Protein 7JJA (pdb70)

Secondary structure (DSSP, 8-state):
----GGGT---GGG-----GGGG-EEEEESHHHHHTTTTHHHHHHHHHHH-SS-HHHHHHHHHHHH--SEEEEEE-SSEEEEEETTEEEEEEEEEEEEEEEE-TTS-EEEEEEEEE-STT-GGGSEEEEE-S--SS---SSEEEEEESS-HHHHTT--S---EEEETTS-HHHHHHHHH-

B-factor: mean 15.34, std 9.49, range [4.97, 89.59]

Structure (mmCIF, N/CA/C/O backbone):
data_7JJA
#
_entry.id   7JJA
#
_cell.length_a   44.166
_cell.length_b   50.169
_cell.length_c   87.783
_cell.angle_alpha   90.000
_cell.angle_beta   90.000
_cell.angle_gamma   90.000
#
_symmetry.space_group_name_H-M   'P 21 2 21'
#
loop_
_entity.id
_entity.type
_entity.pdbx_description
1 polymer 'Zinc-binding lipoprotein AdcA'
2 non-polymer '{[-(BIS-CARBOXYMETHYL-AMINO)-ETHYL]-CARBOXYMETHYL-AMINO}-ACETIC ACID'
3 non-polymer 'SODIUM ION'
4 water water
#
loop_
_atom_site.group_PDB
_atom_site.id
_atom_site.type_symbol
_atom_site.label_atom_id
_atom_site.label_alt_id
_atom_site.label_comp_id
_atom_site.label_asym_id
_atom_site.label_entity_id
_atom_site.label_seq_id
_atom_site.pdbx_PDB_ins_code
_atom_site.Cartn_x
_atom_site.Cartn_y
_atom_site.Cartn_z
_atom_site.occupancy
_atom_site.B_iso_or_equiv
_atom_site.auth_seq_id
_atom_site.auth_comp_id
_atom_site.auth_asym_id
_atom_site.auth_atom_id
_atom_site.pdbx_PDB_model_num
ATOM 1 N N . ASP A 1 1 ? 6.56578 8.36495 5.20068 1.000 61.69450 321 ASP A N 1
ATOM 2 C CA . ASP A 1 1 ? 6.24385 7.90535 6.54721 1.000 65.45323 321 ASP A CA 1
ATOM 3 C C . ASP A 1 1 ? 4.77337 7.52617 6.68015 1.000 39.46912 321 ASP A C 1
ATOM 4 O O . ASP A 1 1 ? 3.88908 8.27186 6.26020 1.000 31.80060 321 ASP A O 1
ATOM 9 N N . THR A 1 2 ? 4.51945 6.35914 7.26773 1.000 34.81236 322 THR A N 1
ATOM 10 C CA . THR A 1 2 ? 3.15068 5.94780 7.53688 1.000 30.00854 322 THR A CA 1
ATOM 11 C C . THR A 1 2 ? 2.50874 6.90095 8.53734 1.000 24.76392 322 THR A C 1
ATOM 12 O O . THR A 1 2 ? 3.18309 7.50328 9.37997 1.000 23.51667 322 THR A O 1
ATOM 16 N N . LYS A 1 3 ? 1.18549 7.02876 8.44327 1.000 22.13460 323 LYS A N 1
ATOM 17 C CA . LYS A 1 3 ? 0.43839 7.96774 9.27883 1.000 20.63042 323 LYS A CA 1
ATOM 18 C C . LYS A 1 3 ? 0.09876 7.30279 10.61138 1.000 18.05004 323 LYS A C 1
ATOM 19 O O . LYS A 1 3 ? -1.04719 6.95520 10.90396 1.000 20.05061 323 LYS A O 1
ATOM 25 N N . THR A 1 4 ? 1.13818 7.12587 11.42593 1.000 14.87259 324 THR A N 1
ATOM 26 C CA . THR A 1 4 ? 1.02932 6.49602 12.73232 1.000 12.96437 324 THR A CA 1
ATOM 27 C C . THR A 1 4 ? 1.29669 7.52295 13.82413 1.000 11.10476 324 THR A C 1
ATOM 28 O O . THR A 1 4 ? 1.90261 8.57053 13.58610 1.000 11.37862 324 THR A O 1
ATOM 32 N N . VAL A 1 5 ? 0.88733 7.17298 15.04650 1.000 10.22265 325 VAL A N 1
ATOM 33 C CA . VAL A 1 5 ? 1.05259 8.07179 16.18715 1.000 9.99641 325 VAL A CA 1
ATOM 34 C C . VAL A 1 5 ? 2.52328 8.41425 16.39290 1.000 9.86521 325 VAL A C 1
ATOM 35 O O . VAL A 1 5 ? 2.88462 9.57897 16.60624 1.000 9.91392 325 VAL A O 1
ATOM 47 N N . GLN A 1 6 ? 3.39550 7.41104 16.35281 1.000 9.49278 326 GLN A N 1
ATOM 48 C CA . GLN A 1 6 ? 4.78906 7.67140 16.66938 1.000 9.84901 326 GLN A CA 1
ATOM 49 C C . GLN A 1 6 ? 5.53120 8.36219 15.53301 1.000 10.48682 326 GLN A C 1
ATOM 50 O O . GLN A 1 6 ? 6.63333 8.86847 15.76283 1.000 11.94909 326 GLN A O 1
ATOM 64 N N . ASN A 1 7 ? 4.93659 8.45115 14.33944 1.000 10.64518 327 ASN A N 1
ATOM 65 C CA . ASN A 1 7 ? 5.43592 9.31787 13.27794 1.000 11.85304 327 ASN A CA 1
ATOM 66 C C . ASN A 1 7 ? 4.81293 10.70654 13.32250 1.000 12.01320 327 ASN A C 1
ATOM 67 O O . ASN A 1 7 ? 5.12172 11.54290 12.46653 1.000 13.11847 327 ASN A O 1
ATOM 78 N N . GLY A 1 8 ? 3.96359 10.96809 14.30887 1.000 11.68991 328 GLY A N 1
ATOM 79 C CA . GLY A 1 8 ? 3.41844 12.28822 14.52572 1.000 12.27286 328 GLY A CA 1
ATOM 80 C C . GLY A 1 8 ? 2.06910 12.53862 13.90134 1.000 13.06958 328 GLY A C 1
ATOM 81 O O . GLY A 1 8 ? 1.70692 13.70981 13.70916 1.000 13.43185 328 GLY A O 1
ATOM 85 N N . TYR A 1 9 ? 1.31706 11.48223 13.58959 1.000 13.05505 329 TYR A N 1
ATOM 86 C CA . TYR A 1 9 ? -0.00711 11.57366 12.99070 1.000 13.95800 329 TYR A CA 1
ATOM 87 C C . TYR A 1 9 ? -0.99645 10.97294 13.97876 1.000 13.24694 329 TYR A C 1
ATOM 88 O O . TYR A 1 9 ? -1.02478 9.75236 14.18554 1.000 13.63708 329 TYR A O 1
ATOM 106 N N . PHE A 1 10 ? -1.76892 11.83754 14.62681 1.000 13.28932 330 PHE A N 1
ATOM 107 C CA . PHE A 1 10 ? -2.63652 11.41093 15.71294 1.000 13.09087 330 PHE A CA 1
ATOM 108 C C . PHE A 1 10 ? -3.78480 12.39625 15.82829 1.000 13.73121 330 PHE A C 1
ATOM 109 O O . PHE A 1 10 ? -3.74727 13.50139 15.27658 1.000 14.97456 330 PHE A O 1
ATOM 126 N N . GLU A 1 11 ? -4.81814 11.97292 16.53929 1.000 14.47761 331 GLU A N 1
ATOM 127 C CA . GLU A 1 11 ? -5.98545 12.80901 16.75274 1.000 15.21610 331 GLU A CA 1
ATOM 128 C C . GLU A 1 11 ? -5.79146 13.61784 18.03022 1.000 14.68859 331 GLU A C 1
ATOM 129 O O . GLU A 1 11 ? -5.26150 13.11431 19.02837 1.000 14.96371 331 GLU A O 1
ATOM 141 N N . ASP A 1 12 ? -6.21006 14.89017 17.99355 1.000 14.21602 332 ASP A N 1
ATOM 142 C CA . ASP A 1 12 ? -6.09776 15.74743 19.17342 1.000 13.61200 332 ASP A CA 1
ATOM 143 C C . ASP A 1 12 ? -6.74050 15.10467 20.39324 1.000 13.15576 332 ASP A C 1
ATOM 144 O O . ASP A 1 12 ? -6.21714 15.20481 21.51702 1.000 13.86635 332 ASP A O 1
ATOM 153 N N . ALA A 1 13 ? -7.88380 14.44679 20.19893 1.000 14.36912 333 ALA A N 1
ATOM 154 C CA . ALA A 1 13 ? -8.62081 13.91996 21.33646 1.000 14.68383 333 ALA A CA 1
ATOM 155 C C . ALA A 1 13 ? -7.88188 12.79446 22.05345 1.000 15.42263 333 ALA A C 1
ATOM 156 O O . ALA A 1 13 ? -8.20202 12.49602 23.20696 1.000 16.36701 333 ALA A O 1
ATOM 163 N N . ALA A 1 14 ? -6.92147 12.14715 21.39984 1.000 13.88296 334 ALA A N 1
ATOM 164 C CA . ALA A 1 14 ? -6.16539 11.05823 22.01975 1.000 13.78191 334 ALA A CA 1
ATOM 165 C C . ALA A 1 14 ? -5.00257 11.54465 22.88325 1.000 13.35142 334 ALA A C 1
ATOM 166 O O . ALA A 1 14 ? -4.35093 10.73836 23.56464 1.000 13.77196 334 ALA A O 1
ATOM 173 N N . VAL A 1 15 ? -4.71921 12.83863 22.86466 1.000 12.48486 335 VAL A N 1
ATOM 174 C CA . VAL A 1 15 ? -3.62821 13.39748 23.65165 1.000 11.72275 335 VAL A CA 1
ATOM 175 C C . VAL A 1 15 ? -4.10081 13.53955 25.09351 1.000 12.37216 335 VAL A C 1
ATOM 176 O O . VAL A 1 15 ? -5.09328 14.22783 25.36364 1.000 13.79964 335 VAL A O 1
ATOM 189 N N . LYS A 1 16 ? -3.39302 12.88883 26.02194 1.000 12.33389 336 LYS A N 1
ATOM 190 C CA . LYS A 1 16 ? -3.81793 12.80844 27.41384 1.000 12.67497 336 LYS A CA 1
ATOM 191 C C . LYS A 1 16 ? -2.64908 13.09539 28.34682 1.000 11.45841 336 LYS A C 1
ATOM 192 O O . LYS A 1 16 ? -1.49506 12.78969 28.03612 1.000 11.38300 336 LYS A O 1
ATOM 211 N N . ASP A 1 17 ? -2.97382 13.66242 29.51139 1.000 11.88278 337 ASP A N 1
ATOM 212 C CA . ASP A 1 17 ? -1.96120 14.03890 30.48811 1.000 12.19013 337 ASP A CA 1
ATOM 213 C C . ASP A 1 17 ? -1.15604 12.82601 30.95620 1.000 10.97449 337 ASP A C 1
ATOM 214 O O . ASP A 1 17 ? -1.66067 11.70499 31.05791 1.000 11.34413 337 ASP A O 1
ATOM 223 N N . ARG A 1 18 ? 0.10605 13.08554 31.27983 1.000 9.98565 338 ARG A N 1
ATOM 224 C CA . ARG A 1 18 ? 1.02362 12.10196 31.82884 1.000 9.12565 338 ARG A CA 1
ATOM 225 C C . ARG A 1 18 ? 1.55932 12.60566 33.16175 1.000 9.52046 338 ARG A C 1
ATOM 226 O O . ARG A 1 18 ? 1.30002 13.73964 33.58432 1.000 12.03464 338 ARG A O 1
ATOM 247 N N . THR A 1 19 ? 2.29666 11.73376 33.83748 1.000 10.03588 339 THR A N 1
ATOM 248 C CA . THR A 1 19 ? 2.97735 12.05398 35.08111 1.000 9.77079 339 THR A CA 1
ATOM 249 C C . THR A 1 19 ? 4.46632 11.76949 34.91397 1.000 8.64888 339 THR A C 1
ATOM 250 O O . THR A 1 19 ? 4.88432 11.03520 34.01489 1.000 8.51612 339 THR A O 1
ATOM 261 N N . LEU A 1 20 ? 5.26993 12.34412 35.81249 1.000 8.44134 340 LEU A N 1
ATOM 262 C CA . LEU A 1 20 ? 6.71926 12.16668 35.73127 1.000 8.29980 340 LEU A CA 1
ATOM 263 C C . LEU A 1 20 ? 7.11508 10.70393 35.86907 1.000 7.65022 340 LEU A C 1
ATOM 264 O O . LEU A 1 20 ? 8.14789 10.28807 35.32675 1.000 7.70868 340 LEU A O 1
ATOM 280 N N . SER A 1 21 ? 6.30109 9.90822 36.56339 1.000 7.88573 341 SER A N 1
ATOM 281 C CA . SER A 1 21 ? 6.57808 8.48395 36.71925 1.000 8.33617 341 SER A CA 1
ATOM 282 C C . SER A 1 21 ? 6.75332 7.76076 35.38964 1.000 7.77515 341 SER A C 1
ATOM 283 O O . SER A 1 21 ? 7.46657 6.75265 35.34149 1.000 8.04855 341 SER A O 1
ATOM 291 N N . ASP A 1 22 ? 6.13416 8.24107 34.30129 1.000 7.32434 342 ASP A N 1
ATOM 292 C CA . ASP A 1 22 ? 6.35960 7.59131 33.00964 1.000 7.13226 342 ASP A CA 1
ATOM 293 C C . ASP A 1 22 ? 7.83366 7.61081 32.62913 1.000 7.04422 342 ASP A C 1
ATOM 294 O O . ASP A 1 22 ? 8.29540 6.73234 31.89119 1.000 7.48609 342 ASP A O 1
ATOM 303 N N . TYR A 1 23 ? 8.57798 8.61085 33.10528 1.000 6.68977 343 TYR A N 1
ATOM 304 C CA . TYR A 1 23 ? 9.96334 8.84961 32.72467 1.000 6.88456 343 TYR A CA 1
ATOM 305 C C . TYR A 1 23 ? 10.95126 8.39143 33.79665 1.000 6.78555 343 TYR A C 1
ATOM 306 O O . TYR A 1 23 ? 12.15341 8.61568 33.65161 1.000 6.68124 343 TYR A O 1
ATOM 324 N N . ALA A 1 24 ? 10.48276 7.75956 34.86700 1.000 7.33296 344 ALA A N 1
ATOM 325 C CA . ALA A 1 24 ? 11.38107 7.37255 35.94840 1.000 7.80418 344 ALA A CA 1
ATOM 326 C C . ALA A 1 24 ? 12.42813 6.38165 35.45122 1.000 7.49425 344 ALA A C 1
ATOM 327 O O . ALA A 1 24 ? 12.13278 5.48833 34.65113 1.000 8.13581 344 ALA A O 1
ATOM 334 N N . GLY A 1 25 ? 13.64475 6.53696 35.94852 1.000 7.32313 345 GLY A N 1
ATOM 335 C CA . GLY A 1 25 ? 14.74600 5.65851 35.60832 1.000 7.66825 345 GLY A CA 1
ATOM 336 C C . GLY A 1 25 ? 16.05345 6.42159 35.64280 1.000 7.06835 345 GLY A C 1
ATOM 337 O O . GLY A 1 25 ? 16.10359 7.60302 35.97380 1.000 7.59397 345 GLY A O 1
ATOM 341 N N . ASN A 1 26 ? 17.11937 5.70403 35.30002 1.000 7.04002 346 ASN A N 1
ATOM 342 C CA . ASN A 1 26 ? 18.46298 6.25382 35.17754 1.000 7.22285 346 ASN A CA 1
ATOM 343 C C . ASN A 1 26 ? 18.80792 6.27780 33.70014 1.000 6.76149 346 ASN A C 1
ATOM 344 O O . ASN A 1 26 ? 18.80050 5.22552 33.05211 1.000 8.09479 346 ASN A O 1
ATOM 355 N N . TRP A 1 27 ? 19.09864 7.46494 33.17148 1.000 5.90072 347 TRP A N 1
ATOM 356 C CA . TRP A 1 27 ? 19.16222 7.69677 31.73492 1.000 5.90512 347 TRP A CA 1
ATOM 357 C C . TRP A 1 27 ? 20.50212 8.30105 31.34204 1.000 6.07358 347 TRP A C 1
ATOM 358 O O . TRP A 1 27 ? 21.11641 9.05318 32.11168 1.000 6.80731 347 TRP A O 1
ATOM 379 N N . GLN A 1 28 ? 20.92181 7.99779 30.10851 1.000 5.93085 348 GLN A N 1
ATOM 380 C CA . GLN A 1 28 ? 22.20702 8.44295 29.58177 1.000 5.87051 348 GLN A CA 1
ATOM 381 C C . GLN A 1 28 ? 22.02252 9.13901 28.23662 1.000 5.29069 348 GLN A C 1
ATOM 382 O O . GLN A 1 28 ? 21.22163 8.70958 27.39830 1.000 5.49516 348 GLN A O 1
ATOM 396 N N . SER A 1 29 ? 22.79015 10.20520 28.02188 1.000 5.77495 349 SER A N 1
ATOM 397 C CA . SER A 1 29 ? 22.82087 10.87474 26.72728 1.000 5.60934 349 SER A CA 1
ATOM 398 C C . SER A 1 29 ? 23.36382 9.94853 25.64362 1.000 5.32197 349 SER A C 1
ATOM 399 O O . SER A 1 29 ? 24.35300 9.24536 25.84330 1.000 6.16706 349 SER A O 1
ATOM 407 N N . VAL A 1 30 ? 22.75284 10.00170 24.45971 1.000 4.97049 350 VAL A N 1
ATOM 408 C CA . VAL A 1 30 ? 23.24674 9.22133 23.32907 1.000 5.30128 350 VAL A CA 1
ATOM 409 C C . VAL A 1 30 ? 24.38558 9.89919 22.58393 1.000 5.71295 350 VAL A C 1
ATOM 410 O O . VAL A 1 30 ? 25.02964 9.26515 21.73748 1.000 6.12189 350 VAL A O 1
ATOM 423 N N . TYR A 1 31 ? 24.64442 11.17356 22.86664 1.000 5.83364 351 TYR A N 1
ATOM 424 C CA . TYR A 1 31 ? 25.61562 11.92920 22.07938 1.000 6.22353 351 TYR A CA 1
ATOM 425 C C . TYR A 1 31 ? 26.98762 11.26954 22.02259 1.000 6.28137 351 TYR A C 1
ATOM 426 O O . TYR A 1 31 ? 27.59006 11.27294 20.93495 1.000 6.70404 351 TYR A O 1
ATOM 444 N N . PRO A 1 32 ? 27.53736 10.70467 23.11025 1.000 6.76786 352 PRO A N 1
ATOM 445 C CA . PRO A 1 32 ? 28.85621 10.05582 22.99742 1.000 7.67010 352 PRO A CA 1
ATOM 446 C C . PRO A 1 32 ? 28.91820 8.97824 21.93280 1.000 7.15142 352 PRO A C 1
ATOM 447 O O . PRO A 1 32 ? 29.98968 8.75678 21.35803 1.000 7.55919 352 PRO A O 1
ATOM 458 N N . PHE A 1 33 ? 27.81044 8.27585 21.68252 1.000 6.55869 353 PHE A N 1
ATOM 459 C CA . PHE A 1 33 ? 27.77517 7.18991 20.71203 1.000 6.75460 353 PHE A CA 1
ATOM 460 C C . PHE A 1 33 ? 27.63213 7.68901 19.27969 1.000 6.67877 353 PHE A C 1
ATOM 461 O O . PHE A 1 33 ? 28.00230 6.97667 18.33496 1.000 7.55557 353 PHE A O 1
ATOM 478 N N . LEU A 1 34 ? 27.13366 8.90866 19.08688 1.000 6.33437 354 LEU A N 1
ATOM 479 C CA . LEU A 1 34 ? 27.31387 9.55520 17.79496 1.000 6.94685 354 LEU A CA 1
ATOM 480 C C . LEU A 1 34 ? 28.77862 9.93609 17.62091 1.000 7.45727 354 LEU A C 1
ATOM 481 O O . LEU A 1 34 ? 29.39690 9.65624 16.58700 1.000 8.12418 354 LEU A O 1
ATOM 497 N N . GLU A 1 35 ? 29.36482 10.53813 18.65437 1.000 7.26157 355 GLU A N 1
ATOM 498 C CA . GLU A 1 35 ? 30.71970 11.06633 18.53849 1.000 8.24696 355 GLU A CA 1
ATOM 499 C C . GLU A 1 35 ? 31.76545 9.97161 18.33181 1.000 8.38080 355 GLU A C 1
ATOM 500 O O . GLU A 1 35 ? 32.78017 10.22297 17.66984 1.000 9.58531 355 GLU A O 1
ATOM 512 N N . ASP A 1 36 ? 31.56772 8.77783 18.90062 1.000 8.11241 356 ASP A N 1
ATOM 513 C CA . ASP A 1 36 ? 32.54395 7.70074 18.79284 1.000 8.57266 356 ASP A CA 1
ATOM 514 C C . ASP A 1 36 ? 32.30884 6.79300 17.59582 1.000 8.78653 356 ASP A C 1
ATOM 515 O O . ASP A 1 36 ? 33.03616 5.80976 17.43777 1.000 10.17463 356 ASP A O 1
ATOM 524 N N . GLY A 1 37 ? 31.34172 7.11760 16.73425 1.000 8.40094 357 GLY A N 1
ATOM 525 C CA . GLY A 1 37 ? 31.10914 6.37709 15.51573 1.000 8.77276 357 GLY A CA 1
ATOM 526 C C . GLY A 1 37 ? 30.12809 5.23061 15.62958 1.000 8.08064 357 GLY A C 1
ATOM 527 O O . GLY A 1 37 ? 29.80010 4.61379 14.60669 1.000 8.40953 357 GLY A O 1
ATOM 531 N N . THR A 1 38 ? 29.64098 4.92366 16.83422 1.000 7.57919 358 THR A N 1
ATOM 532 C CA . THR A 1 38 ? 28.71755 3.80399 16.99166 1.000 7.34028 358 THR A CA 1
ATOM 533 C C . THR A 1 38 ? 27.45849 3.98601 16.15208 1.000 6.94707 358 THR A C 1
ATOM 534 O O . THR A 1 38 ? 26.86780 3.00008 15.69685 1.000 8.05956 358 THR A O 1
ATOM 545 N N . PHE A 1 39 ? 27.01602 5.22707 15.95173 1.000 6.91811 359 PHE A N 1
ATOM 546 C CA . PHE A 1 39 ? 25.81108 5.45771 15.17257 1.000 6.70161 359 PHE A CA 1
ATOM 547 C C . PHE A 1 39 ? 26.07018 5.60848 13.67316 1.000 7.11164 359 PHE A C 1
ATOM 548 O O . PHE A 1 39 ? 25.11355 5.78865 12.91580 1.000 7.45030 359 PHE A O 1
ATOM 565 N N . ASP A 1 40 ? 27.31285 5.49892 13.19779 1.000 7.69234 360 ASP A N 1
ATOM 566 C CA . ASP A 1 40 ? 27.52028 5.56738 11.75094 1.000 8.24707 360 ASP A CA 1
ATOM 567 C C . ASP A 1 40 ? 26.68775 4.50323 11.03529 1.000 8.08342 360 ASP A C 1
ATOM 568 O O . ASP A 1 40 ? 26.12053 4.75956 9.97012 1.000 8.65986 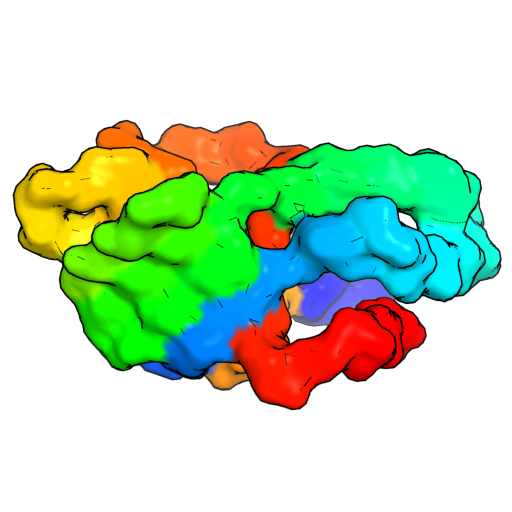360 ASP A O 1
ATOM 577 N N . GLN A 1 41 ? 26.57925 3.30353 11.62193 1.000 8.13049 361 GLN A N 1
ATOM 578 C CA . GLN A 1 41 ? 25.77036 2.24541 11.02013 1.000 8.49976 361 GLN A CA 1
ATOM 579 C C . GLN A 1 41 ? 24.29696 2.63351 10.96169 1.000 8.71844 361 GLN A C 1
ATOM 580 O O . GLN A 1 41 ? 23.57262 2.18923 10.06434 1.000 10.10722 361 GLN A O 1
ATOM 594 N N . VAL A 1 42 ? 23.83217 3.44913 11.91334 1.000 7.92191 362 VAL A N 1
ATOM 595 C CA . VAL A 1 42 ? 22.45246 3.93774 11.89618 1.000 8.22383 362 VAL A CA 1
ATOM 596 C C . VAL A 1 42 ? 22.24524 4.90663 10.73878 1.000 8.83516 362 VAL A C 1
ATOM 597 O O . VAL A 1 42 ? 21.25666 4.82022 10.00629 1.000 10.17372 362 VAL A O 1
ATOM 610 N N . PHE A 1 43 ? 23.16927 5.85481 10.56919 1.000 8.59103 363 PHE A N 1
ATOM 611 C CA . PHE A 1 43 ? 23.01710 6.86274 9.52231 1.000 9.87267 363 PHE A CA 1
ATOM 612 C C . PHE A 1 43 ? 23.17162 6.25150 8.13927 1.000 11.07863 363 PHE A C 1
ATOM 613 O O . PHE A 1 43 ? 22.50569 6.68588 7.19482 1.000 12.35889 363 PHE A O 1
ATOM 630 N N . ASP A 1 44 ? 24.02618 5.23782 8.00463 1.000 11.38721 364 ASP A N 1
ATOM 631 C CA . ASP A 1 44 ? 24.13840 4.52718 6.73682 1.000 13.40164 364 ASP A CA 1
ATOM 632 C C . ASP A 1 44 ? 22.81901 3.84528 6.39548 1.000 14.48828 364 ASP A C 1
ATOM 633 O O . ASP A 1 44 ? 22.31290 3.95553 5.27195 1.000 15.68304 364 ASP A O 1
ATOM 642 N N . TYR A 1 45 ? 22.23668 3.15673 7.37852 1.000 14.71630 365 TYR A N 1
ATOM 643 C CA . TYR A 1 45 ? 20.95844 2.48045 7.19386 1.000 16.67333 365 TYR A CA 1
ATOM 644 C C . TYR A 1 45 ? 19.85468 3.46549 6.82271 1.000 16.83619 365 TYR A C 1
ATOM 645 O O . TYR A 1 45 ? 19.09022 3.23009 5.87983 1.000 17.91942 365 TYR A O 1
ATOM 663 N N . LYS A 1 46 ? 19.75639 4.57936 7.55379 1.000 16.60391 366 LYS A N 1
ATOM 664 C CA . LYS A 1 46 ? 18.70627 5.55282 7.27335 1.000 17.41805 366 LYS A CA 1
ATOM 665 C C . LYS A 1 46 ? 18.83815 6.10795 5.86119 1.000 18.07876 366 LYS A C 1
ATOM 666 O O . LYS A 1 46 ? 17.84066 6.24293 5.14071 1.000 19.08197 366 LYS A O 1
ATOM 685 N N . ALA A 1 47 ? 20.06049 6.44513 5.44918 1.000 18.06710 367 ALA A N 1
ATOM 686 C CA . ALA A 1 47 ? 20.27404 6.98412 4.11148 1.000 19.69105 367 ALA A CA 1
ATOM 687 C C . ALA A 1 47 ? 19.81958 5.99649 3.04912 1.000 21.84706 367 ALA A C 1
ATOM 688 O O . ALA A 1 47 ? 19.15065 6.37234 2.08053 1.000 22.65731 367 ALA A O 1
ATOM 695 N N . LYS A 1 48 ? 20.19091 4.72571 3.20459 1.000 23.13681 368 LYS A N 1
ATOM 696 C CA . LYS A 1 48 ? 19.79774 3.71602 2.23012 1.000 25.10385 368 LYS A CA 1
ATOM 697 C C . LYS A 1 48 ? 18.29923 3.43803 2.27544 1.000 26.01123 368 LYS A C 1
ATOM 698 O O . LYS A 1 48 ? 17.69761 3.13911 1.23682 1.000 26.71650 368 LYS A O 1
ATOM 717 N N . LEU A 1 49 ? 17.67669 3.55289 3.45232 1.000 26.31530 369 LEU A N 1
ATOM 718 C CA . LEU A 1 49 ? 16.26144 3.22013 3.59237 1.000 27.15618 369 LEU A CA 1
ATOM 719 C C . LEU A 1 49 ? 15.35946 4.32532 3.04569 1.000 26.69811 369 LEU A C 1
ATOM 720 O O . LEU A 1 49 ? 14.44582 4.05061 2.26052 1.000 27.23188 369 LEU A O 1
ATOM 736 N N . THR A 1 50 ? 15.58411 5.57680 3.45612 1.000 26.02961 370 THR A N 1
ATOM 737 C CA . THR A 1 50 ? 14.67133 6.66534 3.11069 1.000 25.70962 370 THR A CA 1
ATOM 738 C C . THR A 1 50 ? 15.08495 7.45325 1.87621 1.000 25.61737 370 THR A C 1
ATOM 739 O O . THR A 1 50 ? 14.21746 7.99680 1.18651 1.000 26.45287 370 THR A O 1
ATOM 750 N N . GLY A 1 51 ? 16.38140 7.56351 1.60065 1.000 25.06230 371 GLY A N 1
ATOM 751 C C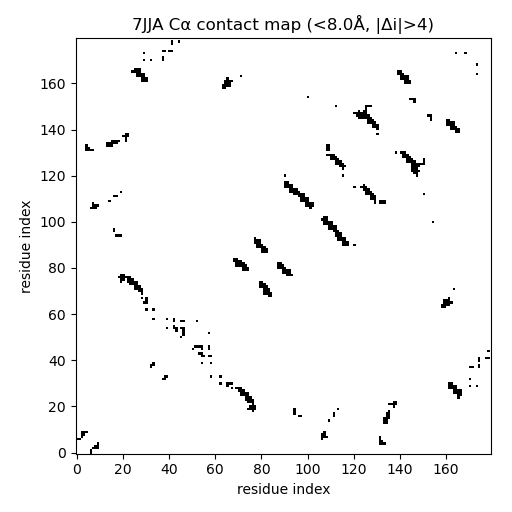A . GLY A 1 51 ? 16.85558 8.38963 0.50963 1.000 24.60186 371 GLY A CA 1
ATOM 752 C C . GLY A 1 51 ? 16.74505 9.88319 0.72981 1.000 24.04854 371 GLY A C 1
ATOM 753 O O . GLY A 1 51 ? 17.02871 10.64804 -0.19483 1.000 24.07808 371 GLY A O 1
ATOM 757 N N . LYS A 1 52 ? 16.36739 10.33337 1.93014 1.000 22.88088 372 LYS A N 1
ATOM 758 C CA . LYS A 1 52 ? 16.08486 11.75065 2.13776 1.000 23.10513 372 LYS A CA 1
ATOM 759 C C . LYS A 1 52 ? 17.33856 12.57371 2.40979 1.000 21.56574 372 LYS A C 1
ATOM 760 O O . LYS A 1 52 ? 17.31422 13.79427 2.22563 1.000 22.33585 372 LYS A O 1
ATOM 779 N N . MET A 1 53 ? 18.41821 11.93575 2.85428 1.000 19.59403 373 MET A N 1
ATOM 780 C CA . MET A 1 53 ? 19.68533 12.59397 3.13313 1.000 18.90006 373 MET A CA 1
ATOM 781 C C . MET A 1 53 ? 20.78534 11.58479 2.87544 1.000 18.16605 373 MET A C 1
ATOM 782 O O . MET A 1 53 ? 20.55702 10.37858 2.93855 1.000 19.01375 373 MET A O 1
A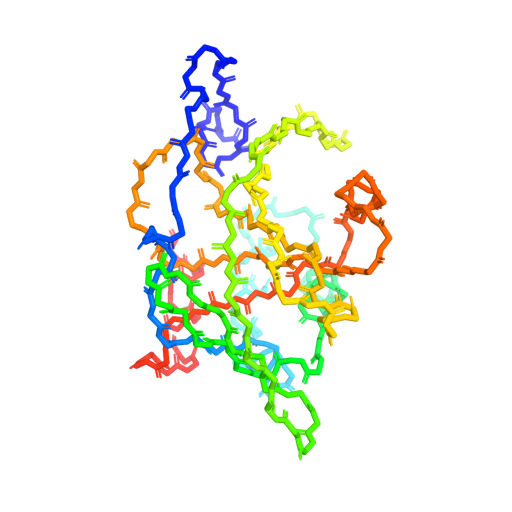TOM 796 N N . THR A 1 54 ? 21.99315 12.08032 2.61474 1.000 17.02382 374 THR A N 1
ATOM 797 C CA . THR A 1 54 ? 23.13708 11.18694 2.60143 1.000 16.40656 374 THR A CA 1
ATOM 798 C C . THR A 1 54 ? 23.49816 10.79498 4.03168 1.000 14.67352 374 THR A C 1
ATOM 799 O O . THR A 1 54 ? 23.03377 11.38418 5.01435 1.000 13.78513 374 THR A O 1
ATOM 810 N N . GLN A 1 55 ? 24.36081 9.79399 4.14520 1.000 13.81895 375 GLN A N 1
ATOM 811 C CA . GLN A 1 55 ? 24.83906 9.39385 5.45874 1.000 12.84404 375 GLN A CA 1
ATOM 812 C C . GLN A 1 55 ? 25.48390 10.56655 6.18656 1.000 10.99053 375 GLN A C 1
ATOM 813 O O . GLN A 1 55 ? 25.22396 10.78724 7.37367 1.000 10.88583 375 GLN A O 1
ATOM 827 N N . ALA A 1 56 ? 26.33194 11.33531 5.49264 1.000 10.88963 376 ALA A N 1
ATOM 828 C CA . ALA A 1 56 ? 26.97972 12.48049 6.13062 1.000 11.53576 376 ALA A CA 1
ATOM 829 C C . ALA A 1 56 ? 25.96382 13.53993 6.53307 1.000 11.19840 376 ALA A C 1
ATOM 830 O O . ALA A 1 56 ? 26.08117 14.15018 7.60438 1.000 11.90787 376 ALA A O 1
ATOM 837 N N . GLU A 1 57 ? 24.95610 13.77163 5.68944 1.000 12.32309 377 GLU A N 1
ATOM 838 C CA . GLU A 1 57 ? 23.91420 14.72848 6.03648 1.000 12.99982 377 GLU A CA 1
ATOM 839 C C . GLU A 1 57 ? 23.12146 14.26438 7.25208 1.000 10.70073 377 GLU A C 1
ATOM 840 O O . GLU A 1 57 ? 22.80997 15.06961 8.13825 1.000 10.74293 377 GLU A O 1
ATOM 852 N N . TYR A 1 58 ? 22.77781 12.97389 7.31102 1.000 9.45380 378 TYR A N 1
ATOM 853 C CA . TYR A 1 58 ? 22.10943 12.45688 8.50470 1.000 9.56911 378 TYR A CA 1
ATOM 854 C C . TYR A 1 58 ? 22.98035 12.64779 9.73848 1.000 8.79981 378 TYR A C 1
ATOM 855 O O . TYR A 1 58 ? 22.48942 13.04357 10.80383 1.000 8.95609 378 TYR A O 1
ATOM 873 N N . LYS A 1 59 ? 24.27085 12.36230 9.62886 1.000 9.20929 379 LYS A N 1
ATOM 874 C CA . LYS A 1 59 ? 25.12888 12.51540 10.79615 1.000 9.67924 379 LYS A CA 1
ATOM 875 C C . LYS A 1 59 ? 25.16405 13.96369 11.27201 1.000 9.21533 379 LYS A C 1
ATOM 876 O O . LYS A 1 59 ? 25.12088 14.22296 12.47578 1.000 9.67137 379 LYS A O 1
ATOM 895 N N . ALA A 1 60 ? 25.23422 14.92514 10.35007 1.000 9.40752 380 ALA A N 1
ATOM 896 C CA . ALA A 1 60 ? 25.25786 16.33153 10.74917 1.000 10.22856 380 ALA A CA 1
ATOM 897 C C . ALA A 1 60 ? 23.94219 16.73380 11.40512 1.000 9.45820 380 ALA A C 1
ATOM 898 O O . ALA A 1 60 ? 23.93018 17.47823 12.39386 1.000 9.72059 380 ALA A O 1
ATOM 905 N N . TYR A 1 61 ? 22.82505 16.24761 10.85898 1.000 8.98762 381 TYR A N 1
ATOM 906 C CA . TYR A 1 61 ? 21.50200 16.53690 11.40161 1.000 8.84589 381 TYR A CA 1
ATOM 907 C C . TYR A 1 61 ? 21.36887 16.00866 12.82567 1.000 7.78453 381 TYR A C 1
ATOM 908 O O . TYR A 1 61 ? 20.86630 16.70441 13.71968 1.000 7.97388 381 TYR A O 1
ATOM 926 N N . TYR A 1 62 ? 21.80508 14.76658 13.05204 1.000 7.60177 382 TYR A N 1
ATOM 927 C CA . TYR A 1 62 ? 21.75057 14.18546 14.38648 1.000 6.98651 382 TYR A CA 1
ATOM 928 C C . TYR A 1 62 ? 22.83442 14.72546 15.32159 1.000 6.91576 382 TYR A C 1
ATOM 929 O O . TYR A 1 62 ? 22.64729 14.68894 16.54408 1.000 7.02994 382 TYR A O 1
ATOM 947 N N . THR A 1 63 ? 23.94224 15.25344 14.79105 1.000 7.32195 383 THR A N 1
ATOM 948 C CA . THR A 1 63 ? 24.89992 15.95505 15.65014 1.000 7.32193 383 THR A CA 1
ATOM 949 C C . THR A 1 63 ? 24.25411 17.20023 16.24869 1.000 7.09671 383 THR A C 1
ATOM 950 O O . THR A 1 63 ? 24.34998 17.46034 17.45726 1.000 7.33738 383 THR A O 1
ATOM 961 N N . LYS A 1 64 ? 23.58358 17.98428 15.40051 1.000 7.55761 384 LYS A N 1
ATOM 962 C CA . LYS A 1 64 ? 22.86138 19.15046 15.88339 1.000 7.59834 384 LYS A CA 1
ATOM 963 C C . LYS A 1 64 ? 21.75673 18.72701 16.84632 1.000 6.93482 384 LYS A C 1
ATOM 964 O O . LYS A 1 64 ? 21.54936 19.36825 17.88479 1.000 7.55652 384 LYS A O 1
ATOM 983 N N . GLY A 1 65 ? 21.06130 17.63021 16.53175 1.000 6.57834 385 GLY A N 1
ATOM 984 C CA . GLY A 1 65 ? 19.98215 17.16787 17.39169 1.000 6.90630 385 GLY A CA 1
ATOM 985 C C . GLY A 1 65 ? 20.44942 16.69059 18.75541 1.000 6.45637 385 GLY A C 1
ATOM 986 O O . GLY A 1 65 ? 19.81516 16.98908 19.76906 1.000 7.14783 385 GLY A O 1
ATOM 990 N N . TYR A 1 66 ? 21.53875 15.91509 18.80717 1.000 6.28344 386 TYR A N 1
ATOM 991 C CA . TYR A 1 66 ? 21.90854 15.23056 20.04163 1.000 6.24352 386 TYR A CA 1
ATOM 992 C C . TYR A 1 66 ? 22.86860 16.01101 20.93931 1.000 6.18253 386 TYR A C 1
ATOM 993 O O . TYR A 1 66 ? 23.00734 15.65707 22.11462 1.000 6.60722 386 TYR A O 1
ATOM 1011 N N . GLN A 1 67 ? 23.55409 17.03536 20.44270 1.000 6.48426 387 GLN A N 1
ATOM 1012 C CA . GLN A 1 67 ? 24.59114 17.66303 21.25675 1.000 6.84176 387 GLN A CA 1
ATOM 1013 C C . GLN A 1 67 ? 24.01723 18.14870 22.58271 1.000 6.80229 387 GLN A C 1
ATOM 1014 O O . GLN A 1 67 ? 22.97301 18.81021 22.62631 1.000 7.20340 387 GLN A O 1
ATOM 1028 N N . THR A 1 68 ? 24.74446 17.86213 23.65597 1.000 6.76513 388 THR A N 1
ATOM 1029 C CA . THR A 1 68 ? 24.43443 18.33967 24.99467 1.000 6.93600 388 THR A CA 1
ATOM 1030 C C . THR A 1 68 ? 25.61218 18.03419 25.89953 1.000 7.26368 388 THR A C 1
ATOM 1031 O O . THR A 1 68 ? 26.36637 17.08410 25.65094 1.000 7.92711 388 THR A O 1
ATOM 1042 N N . ASP A 1 69 ? 25.73533 18.82786 26.96733 1.000 8.21512 389 ASP A N 1
ATOM 1043 C CA A ASP A 1 69 ? 26.66798 18.54940 28.04895 0.500 8.79224 389 ASP A CA 1
ATOM 1044 C CA B ASP A 1 69 ? 26.65973 18.57163 28.06094 0.500 8.83714 389 ASP A CA 1
ATOM 1045 C C . ASP A 1 69 ? 25.99245 17.89819 29.25437 1.000 8.54666 389 ASP A C 1
ATOM 1046 O O . ASP A 1 69 ? 26.66697 17.63189 30.25363 1.000 9.65596 389 ASP A O 1
ATOM 1061 N N . VAL A 1 70 ? 24.68909 17.61701 29.17976 1.000 7.08451 390 VAL A N 1
ATOM 1062 C CA . VAL A 1 70 ? 23.98086 16.90518 30.24305 1.000 6.90412 390 VAL A CA 1
ATOM 1063 C C . VAL A 1 70 ? 24.12857 15.41468 29.93297 1.000 6.79344 390 VAL A C 1
ATOM 1064 O O . VAL A 1 70 ? 23.43037 14.85579 29.08360 1.000 7.15487 390 VAL A O 1
ATOM 1077 N N . THR A 1 71 ? 25.08669 14.77208 30.59887 1.000 7.07673 391 THR A N 1
ATOM 1078 C CA . THR A 1 71 ? 25.49859 13.42534 30.22393 1.000 7.75695 391 THR A CA 1
ATOM 1079 C C . THR A 1 71 ? 24.57768 12.35202 30.78194 1.000 6.83244 391 THR A C 1
ATOM 1080 O O . THR A 1 71 ? 24.46444 11.27722 30.18509 1.000 7.28210 391 THR A O 1
ATOM 1091 N N . LYS A 1 72 ? 23.94022 12.61633 31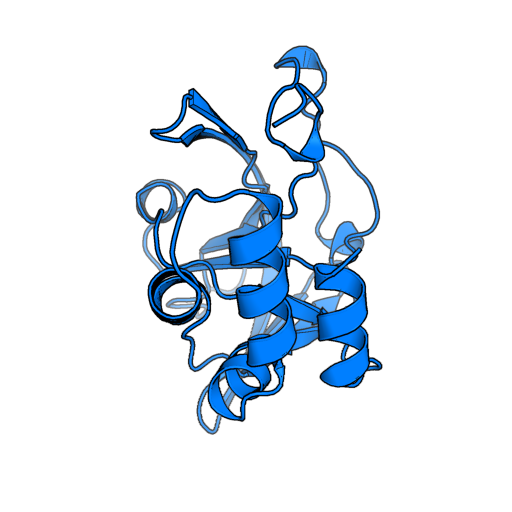.92085 1.000 7.04814 392 LYS A N 1
ATOM 1092 C CA . LYS A 1 72 ? 23.07088 11.66551 32.59321 1.000 7.45252 392 LYS A CA 1
ATOM 1093 C C . LYS A 1 72 ? 21.93366 12.43336 33.24625 1.000 6.56150 392 LYS A C 1
ATOM 1094 O O . LYS A 1 72 ? 22.11144 13.56172 33.71111 1.000 7.22066 392 LYS A O 1
ATOM 1113 N N . ILE A 1 73 ? 20.76612 11.79474 33.28894 1.000 6.47119 393 ILE A N 1
ATOM 1114 C CA . ILE A 1 73 ? 19.58950 12.32891 33.97221 1.000 6.57793 393 ILE A CA 1
ATOM 1115 C C . ILE A 1 73 ? 18.94870 11.18548 34.75109 1.000 6.44053 393 ILE A C 1
ATOM 1116 O O . ILE A 1 73 ? 18.66311 10.12880 34.17781 1.000 6.91511 393 ILE A O 1
ATOM 1132 N N . ASN A 1 74 ? 18.72067 11.39331 36.04749 1.000 7.19692 394 ASN A N 1
ATOM 1133 C CA . ASN A 1 74 ? 18.09740 10.39289 36.90178 1.000 7.19572 394 ASN A CA 1
ATOM 1134 C C . ASN A 1 74 ? 16.75688 10.92926 37.37001 1.000 7.12042 394 ASN A C 1
ATOM 1135 O O . ASN A 1 74 ? 16.69082 12.04620 37.89319 1.000 7.74448 394 ASN A O 1
ATOM 1146 N N . ILE A 1 75 ? 15.69527 10.14720 37.16443 1.000 7.10692 395 ILE A N 1
ATOM 1147 C CA . ILE A 1 75 ? 14.33063 10.61933 37.34754 1.000 7.25117 395 ILE A CA 1
ATOM 1148 C C . ILE A 1 75 ? 13.60991 9.66635 38.28879 1.000 7.78777 395 ILE A C 1
ATOM 1149 O O . ILE A 1 75 ? 13.68348 8.44238 38.12379 1.000 8.13915 395 ILE A O 1
ATOM 1165 N N . THR A 1 76 ? 12.91529 10.22626 39.26975 1.000 8.45035 396 THR A N 1
ATOM 1166 C CA . THR A 1 76 ? 11.99579 9.47345 40.11155 1.000 9.46431 396 THR A CA 1
ATOM 1167 C C . THR A 1 76 ? 10.58181 9.98263 39.84486 1.000 10.12470 396 THR A C 1
ATOM 1168 O O . THR A 1 76 ? 10.37017 10.83564 38.98111 1.000 11.30705 396 THR A O 1
ATOM 1179 N N . ASP A 1 77 ? 9.60524 9.50134 40.62231 1.000 10.72999 397 ASP A N 1
ATOM 1180 C CA . ASP A 1 77 ? 8.23969 9.95071 40.39062 1.000 11.54222 397 ASP A CA 1
ATOM 1181 C C . ASP A 1 77 ? 8.06808 11.44361 40.65778 1.000 11.13911 397 ASP A C 1
ATOM 1182 O O . ASP A 1 77 ? 7.08867 12.03224 40.18445 1.000 12.44549 397 ASP A O 1
ATOM 1191 N N . ASN A 1 78 ? 8.98584 12.08683 41.39454 1.000 11.02485 398 ASN A N 1
ATOM 1192 C CA A ASN A 1 78 ? 8.82571 13.51268 41.66049 0.500 12.26883 398 ASN A CA 1
ATOM 1193 C CA B ASN A 1 78 ? 8.82970 13.51103 41.66263 0.500 12.14730 398 ASN A CA 1
ATOM 1194 C C . ASN A 1 78 ? 10.11591 14.32736 41.60350 1.000 10.86550 398 ASN A C 1
ATOM 1195 O O . ASN A 1 78 ? 10.06878 15.51812 41.90498 1.000 11.15301 398 ASN A O 1
ATOM 1214 N N . THR A 1 79 ? 11.25150 13.74829 41.19370 1.000 9.60331 399 THR A N 1
ATOM 1215 C CA . THR A 1 79 ? 12.49814 14.49965 41.10126 1.000 9.14003 399 THR A CA 1
ATOM 1216 C C . THR A 1 79 ? 13.21186 14.20377 39.78816 1.000 8.23578 399 THR A C 1
ATOM 1217 O O . THR A 1 79 ? 13.03363 13.14546 39.17692 1.000 8.29530 399 THR A O 1
ATOM 1228 N N . MET A 1 80 ? 14.04923 15.15829 39.38157 1.000 7.64351 400 MET A N 1
ATOM 1229 C CA . MET A 1 80 ? 14.99927 14.95753 38.30144 1.000 7.76003 400 MET A CA 1
ATOM 1230 C C . MET A 1 80 ? 16.35317 15.48053 38.74482 1.000 7.78725 400 MET A C 1
ATOM 1231 O O . MET A 1 80 ? 16.44506 16.53331 39.38021 1.000 8.02483 400 MET A O 1
ATOM 1245 N N . GLU A 1 81 ? 17.39352 14.73836 38.37998 1.000 7.49105 401 GLU A N 1
ATOM 1246 C CA . GLU A 1 81 ? 18.77959 15.07698 38.65410 1.000 7.86305 401 GLU A CA 1
ATOM 1247 C C . GLU A 1 81 ? 19.53312 15.12293 37.33291 1.000 7.44332 401 GLU A C 1
ATOM 1248 O O . GLU A 1 81 ? 19.51093 14.15530 36.56347 1.000 8.50206 401 GLU A O 1
ATOM 1260 N N . PHE A 1 82 ? 20.19610 16.24571 37.07788 1.000 7.41387 402 PHE A N 1
ATOM 1261 C CA . PHE A 1 82 ? 20.92786 16.50370 35.84427 1.000 7.29803 402 PHE A CA 1
ATOM 1262 C C . PHE A 1 82 ? 22.41431 16.51482 36.16463 1.000 7.81330 402 PHE A C 1
ATOM 1263 O O . PHE A 1 82 ? 22.85383 17.25733 37.05279 1.000 8.70928 402 PHE A O 1
ATOM 1280 N N . VAL A 1 83 ? 23.18357 15.69963 35.44673 1.000 8.01260 403 VAL A N 1
ATOM 1281 C CA . VAL A 1 83 ? 24.63385 15.64650 35.60081 1.000 8.79916 403 VAL A CA 1
ATOM 1282 C C . VAL A 1 83 ? 25.24040 16.38258 34.41223 1.000 9.11673 403 VAL A C 1
ATOM 1283 O O . VAL A 1 83 ? 25.04561 15.97873 33.26054 1.000 9.37449 403 VAL A O 1
ATOM 1296 N N . GLN A 1 84 ? 25.92969 17.49339 34.69028 1.000 11.26721 404 GLN A N 1
ATOM 1297 C CA . GLN A 1 84 ? 26.32215 18.44342 33.65054 1.000 14.36224 404 GLN A CA 1
ATOM 1298 C C . GLN A 1 84 ? 27.62892 19.07972 34.07104 1.000 16.32969 404 GLN A C 1
ATOM 1299 O O . GLN A 1 84 ? 27.71167 19.69673 35.13998 1.000 14.74875 404 GLN A O 1
ATOM 1313 N N . GLY A 1 85 ? 28.62650 18.93733 33.20913 1.000 20.45271 405 GLY A N 1
ATOM 1314 C CA . GLY A 1 85 ? 29.98066 19.22559 33.59317 1.000 23.51980 405 GLY A CA 1
ATOM 1315 C C . GLY A 1 85 ? 30.31078 18.44430 34.83300 1.000 25.12737 405 GLY A C 1
ATOM 1316 O O . GLY A 1 85 ? 29.91001 17.28246 35.00608 1.000 26.34870 405 GLY A O 1
ATOM 1320 N N . GLY A 1 86 ? 31.00580 19.09679 35.73794 1.000 24.41129 406 GLY A N 1
ATOM 1321 C CA . GLY A 1 86 ? 31.38199 18.43361 36.96150 1.000 22.93483 406 GLY A CA 1
ATOM 1322 C C . GLY A 1 86 ? 30.41191 18.67354 38.09821 1.000 21.66925 406 GLY A C 1
ATOM 1323 O O . GLY A 1 86 ? 30.84810 18.86329 39.23810 1.000 22.85819 406 GLY A O 1
ATOM 1327 N N . GLN A 1 87 ? 29.10441 18.64652 37.83065 1.000 19.51683 407 GLN A N 1
ATOM 1328 C CA . GLN A 1 87 ? 28.14790 18.96497 38.87943 1.000 17.73660 407 GLN A CA 1
ATOM 1329 C C . GLN A 1 87 ? 26.82671 18.24750 38.64926 1.000 13.43278 407 GLN A C 1
ATOM 1330 O O . GLN A 1 87 ? 26.39989 18.03567 37.51487 1.000 14.81133 407 GLN A O 1
ATOM 1344 N N . SER A 1 88 ? 26.17654 17.90348 39.74937 1.000 10.52611 408 SER A N 1
ATOM 1345 C CA . SER A 1 88 ? 24.85432 17.29841 39.75880 1.000 10.79439 408 SER A CA 1
ATOM 1346 C C . SER A 1 88 ? 23.88615 18.26791 40.41915 1.000 10.02406 408 SER A C 1
ATOM 1347 O O . SER A 1 88 ? 24.19953 18.83717 41.46744 1.000 12.31159 408 SER A O 1
ATOM 1355 N N . LYS A 1 89 ? 22.71337 18.44363 39.81410 1.000 8.55588 409 LYS A N 1
ATOM 1356 C CA . LYS A 1 89 ? 21.66508 19.30402 40.35368 1.000 9.20805 409 LYS A CA 1
ATOM 1357 C C . LYS A 1 89 ? 20.35927 18.52652 40.35082 1.000 8.52884 409 LYS A C 1
ATOM 1358 O O . LYS A 1 89 ? 19.95310 18.01541 39.30562 1.000 8.81925 409 LYS A O 1
ATOM 1377 N N . LYS A 1 90 ? 19.70118 18.44913 41.50177 1.000 9.38022 410 LYS A N 1
ATOM 1378 C CA . LYS A 1 90 ? 18.50066 17.64383 41.67815 1.000 9.06068 410 LYS A CA 1
ATOM 1379 C C . LYS A 1 90 ? 17.38665 18.50107 42.25754 1.000 8.94502 410 LYS A C 1
ATOM 1380 O O . LYS A 1 90 ? 17.58099 19.14493 43.29140 1.000 10.08383 410 LYS A O 1
ATOM 1399 N N . TYR A 1 91 ? 16.21643 18.47570 41.61581 1.000 8.79766 411 TYR A N 1
ATOM 1400 C CA . TYR A 1 91 ? 15.07346 19.27258 42.03190 1.000 9.46921 411 TYR A CA 1
ATOM 1401 C C . TYR A 1 91 ? 13.81246 18.42135 42.02435 1.000 9.46623 411 TYR A C 1
ATOM 1402 O O . TYR A 1 91 ? 13.74497 17.36933 41.37546 1.000 9.12683 411 TYR A O 1
ATOM 1420 N N . THR A 1 92 ? 12.81029 18.90191 42.75621 1.000 10.53530 412 THR A N 1
ATOM 1421 C CA . THR A 1 92 ? 11.47699 18.32114 42.76263 1.000 11.13122 412 THR A CA 1
ATOM 1422 C C . THR A 1 92 ? 10.59925 19.03664 41.73514 1.000 10.45539 412 THR A C 1
ATOM 1423 O O . THR A 1 92 ? 10.70702 20.25487 41.55753 1.000 11.06110 412 THR A O 1
ATOM 1434 N N . TYR A 1 93 ? 9.74228 18.27044 41.05144 1.000 10.18790 413 TYR A N 1
ATOM 1435 C CA . TYR A 1 93 ? 8.94552 18.78085 39.93809 1.000 9.61666 413 TYR A CA 1
ATOM 1436 C C . TYR A 1 93 ? 7.46733 18.46584 40.09822 1.000 9.99248 413 TYR A C 1
ATOM 1437 O O . TYR A 1 93 ? 7.08978 17.41216 40.61558 1.000 11.24853 413 TYR A O 1
ATOM 1455 N N . LYS A 1 94 ? 6.64180 19.36645 39.56784 1.000 10.33651 414 LYS A N 1
ATOM 1456 C CA . LYS A 1 94 ? 5.21817 19.13834 39.36991 1.000 10.47445 414 LYS A CA 1
ATOM 1457 C C . LYS A 1 94 ? 4.89756 19.15099 37.87776 1.000 9.85920 414 LYS A C 1
ATOM 1458 O O . LYS A 1 94 ? 5.55086 19.84043 37.08275 1.000 10.04853 414 LYS A O 1
ATOM 1477 N N . TYR A 1 95 ? 3.86517 18.39659 37.50720 1.000 10.02912 415 TYR A N 1
ATOM 1478 C CA . TYR A 1 95 ? 3.35048 18.40314 36.14420 1.000 9.81061 415 TYR A CA 1
ATOM 1479 C C . TYR A 1 95 ? 2.52681 19.66083 35.91944 1.000 10.18048 415 TYR A C 1
ATOM 1480 O O . TYR A 1 95 ? 1.69013 20.01506 36.75576 1.000 11.55426 415 TYR A O 1
ATOM 1498 N N . VAL A 1 96 ? 2.74575 20.32584 34.78381 1.000 9.69424 416 VAL A N 1
ATOM 1499 C CA . VAL A 1 96 ? 2.00575 21.53658 34.45124 1.000 10.93131 416 VAL A CA 1
ATOM 1500 C C . VAL A 1 96 ? 1.26537 21.46810 33.12276 1.000 12.05709 416 VAL A C 1
ATOM 1501 O O . VAL A 1 96 ? 0.64905 22.45933 32.73910 1.000 15.90710 416 VAL A O 1
ATOM 1514 N N . GLY A 1 97 ? 1.26114 20.32940 32.42622 1.000 10.54534 417 GLY A N 1
ATOM 1515 C CA . GLY A 1 97 ? 0.39956 20.16173 31.27283 1.000 10.59900 417 GLY A CA 1
ATOM 1516 C C . GLY A 1 97 ? 1.14787 19.66249 30.05791 1.000 9.90398 417 GLY A C 1
ATOM 1517 O O . GLY A 1 97 ? 2.21293 19.04532 30.16314 1.000 9.38110 417 GLY A O 1
ATOM 1521 N N . LYS A 1 98 ? 0.56518 19.92896 28.88937 1.000 10.69164 418 LYS A N 1
ATOM 1522 C CA . LYS A 1 98 ? 1.04945 19.38063 27.63131 1.000 10.79360 418 LYS A CA 1
ATOM 1523 C C . LYS A 1 98 ? 0.78948 20.37377 26.50767 1.000 10.75686 418 LYS A C 1
ATOM 1524 O O . LYS A 1 98 ? -0.09301 21.23401 26.60005 1.000 12.97129 418 LYS A O 1
ATOM 1543 N N . LYS A 1 99 ? 1.56157 20.24029 25.43199 1.000 10.03266 419 LYS A N 1
ATOM 1544 C CA . LYS A 1 99 ? 1.45499 21.13306 24.28539 1.000 9.83677 419 LYS A CA 1
ATOM 1545 C C . LYS A 1 99 ? 1.63174 20.33857 23.00082 1.000 9.49370 419 LYS A C 1
ATOM 1546 O O . LYS A 1 99 ? 2.61360 19.60200 22.86032 1.000 9.39953 419 LYS A O 1
ATOM 1565 N N . ILE A 1 100 ? 0.69685 20.49538 22.06559 1.000 10.11330 420 ILE A N 1
ATOM 1566 C CA . ILE A 1 100 ? 0.81262 19.91636 20.72775 1.000 10.67446 420 ILE A CA 1
ATOM 1567 C C . ILE A 1 100 ? 1.52996 20.90691 19.81752 1.000 11.22632 420 ILE A C 1
ATOM 1568 O O . ILE A 1 100 ? 1.03913 22.01843 19.58915 1.000 12.81496 420 ILE A O 1
ATOM 1584 N N . LEU A 1 101 ? 2.68765 20.50632 19.29474 1.000 11.37112 421 LEU A N 1
ATOM 1585 C CA . LEU A 1 101 ? 3.45679 21.29215 18.33837 1.000 12.41281 421 LEU A CA 1
ATOM 1586 C C . LEU A 1 101 ? 3.31037 20.71002 16.93499 1.000 13.88123 421 LEU A C 1
ATOM 1587 O O . LEU A 1 101 ? 3.17212 19.49712 16.75540 1.000 13.20760 421 LEU A O 1
ATOM 1603 N N . THR A 1 102 ? 3.34082 21.59102 15.93803 1.000 16.30113 422 THR A N 1
ATOM 1604 C CA . THR A 1 102 ? 3.33261 21.20653 14.53415 1.000 18.10611 422 THR A CA 1
ATOM 1605 C C . THR A 1 102 ? 4.69973 21.49330 13.93718 1.000 19.53863 422 THR A C 1
ATOM 1606 O O . THR A 1 102 ? 5.21760 22.60781 14.06633 1.000 20.71878 422 THR A O 1
ATOM 1617 N N . TYR A 1 103 ? 5.27643 20.49298 13.28734 1.000 19.86565 423 TYR A N 1
ATOM 1618 C CA . TYR A 1 103 ? 6.59829 20.62358 12.70394 1.000 20.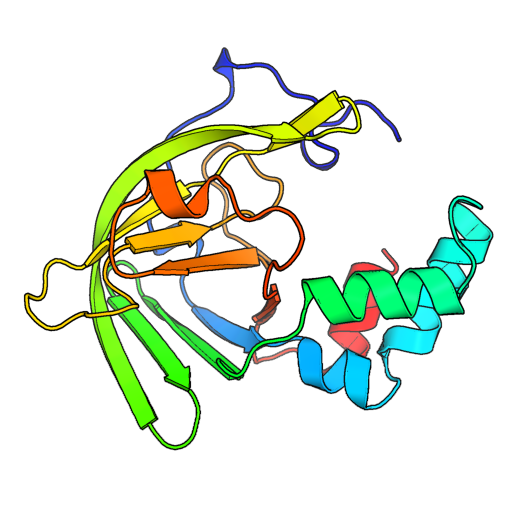74418 423 TYR A CA 1
ATOM 1619 C C . TYR A 1 103 ? 6.48393 21.04343 11.24077 1.000 22.98064 423 TYR A C 1
ATOM 1620 O O . TYR A 1 103 ? 5.42248 20.94848 10.61821 1.000 23.39677 423 TYR A O 1
ATOM 1638 N N . LYS A 1 104 ? 7.60061 21.52806 10.69831 1.000 25.65159 424 LYS A N 1
ATOM 1639 C CA . LYS A 1 104 ? 7.57683 22.08534 9.35019 1.000 28.02525 424 LYS A CA 1
ATOM 1640 C C . LYS A 1 104 ? 7.11383 21.05547 8.32661 1.000 28.14641 424 LYS A C 1
ATOM 1641 O O . LYS A 1 104 ? 6.40948 21.39800 7.37020 1.000 28.24929 424 LYS A O 1
ATOM 1660 N N . LYS A 1 105 ? 7.48131 19.78581 8.51571 1.000 28.39412 425 LYS A N 1
ATOM 1661 C CA . LYS A 1 105 ? 7.08889 18.74863 7.56965 1.000 28.98203 425 LYS A CA 1
ATOM 1662 C C . LYS A 1 105 ? 5.60150 18.43633 7.61357 1.000 27.10463 425 LYS A C 1
ATOM 1663 O O . LYS A 1 105 ? 5.10712 17.74330 6.71675 1.000 27.62569 425 LYS A O 1
ATOM 1682 N N . GLY A 1 106 ? 4.88323 18.91763 8.62382 1.000 24.66144 426 GLY A N 1
ATOM 1683 C CA . GLY A 1 106 ? 3.45350 18.73760 8.70540 1.000 22.99431 426 GLY A CA 1
ATOM 1684 C C . GLY A 1 106 ? 3.00694 17.69251 9.70178 1.000 21.36730 426 GLY A C 1
ATOM 1685 O O . GLY A 1 106 ? 1.80534 17.61184 9.98907 1.000 22.51587 426 GLY A O 1
ATOM 1689 N N . ASN A 1 107 ? 3.92372 16.88907 10.23552 1.000 18.47761 427 ASN A N 1
ATOM 1690 C CA . ASN A 1 107 ? 3.57175 16.02741 11.35126 1.000 15.82481 427 ASN A CA 1
ATOM 1691 C C . ASN A 1 107 ? 3.55180 16.85864 12.63600 1.000 14.46949 427 ASN A C 1
ATOM 1692 O O . ASN A 1 107 ? 3.85239 18.05714 12.63445 1.000 15.66754 427 ASN A O 1
ATOM 1703 N N . ARG A 1 108 ? 3.16967 16.22757 13.74668 1.000 13.26590 428 ARG A N 1
ATOM 1704 C CA . ARG A 1 108 ? 3.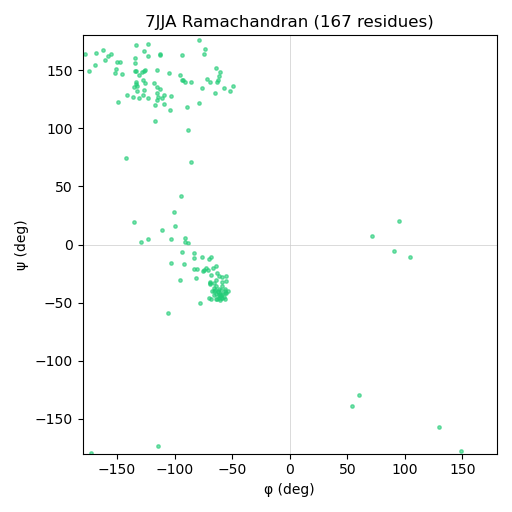04312 16.90566 15.02828 1.000 12.59923 428 ARG A CA 1
ATOM 1705 C C . ARG A 1 108 ? 3.70926 16.08208 16.11568 1.000 11.17984 428 ARG A C 1
ATOM 1706 O O . ARG A 1 108 ? 4.11057 14.94107 15.90032 1.000 10.64594 428 ARG A O 1
ATOM 1727 N N . GLY A 1 109 ? 3.81354 16.67475 17.30287 1.000 10.26039 429 GLY A N 1
ATOM 1728 C CA . GLY A 1 109 ? 4.31104 15.97463 18.47269 1.000 9.56754 429 GLY A CA 1
ATOM 1729 C C . GLY A 1 109 ? 3.82669 16.66648 19.72389 1.000 9.01942 429 GLY A C 1
ATOM 1730 O O . GLY A 1 109 ? 3.40583 17.82381 19.68283 1.000 11.58618 429 GLY A O 1
ATOM 1734 N N . VAL A 1 110 ? 3.89328 15.95739 20.84372 1.000 7.88357 430 VAL A N 1
ATOM 1735 C CA . VAL A 1 110 ? 3.42755 16.48670 22.11901 1.000 7.67297 430 VAL A CA 1
ATOM 1736 C C . VAL A 1 110 ? 4.59857 16.62499 23.08343 1.000 7.78855 430 VAL A C 1
ATOM 1737 O O . VAL A 1 110 ? 5.38031 15.68519 23.26424 1.000 8.68648 430 VAL A O 1
ATOM 1750 N N . ARG A 1 111 ? 4.71261 17.80226 23.69490 1.000 7.73757 431 ARG A N 1
ATOM 1751 C CA A ARG A 1 111 ? 5.62366 18.07364 24.80800 0.500 7.74344 431 ARG A CA 1
ATOM 1752 C CA B ARG A 1 111 ? 5.62283 18.01285 24.80369 0.500 8.73287 431 ARG A CA 1
ATOM 1753 C C . ARG A 1 111 ? 4.85348 17.91141 26.11207 1.000 7.18711 431 ARG A C 1
ATOM 1754 O O . ARG A 1 111 ? 3.77290 18.48525 26.25441 1.000 7.81861 431 ARG A O 1
ATOM 1793 N N . PHE A 1 112 ? 5.41228 17.15152 27.05335 1.000 6.82170 432 PHE A N 1
ATOM 1794 C CA . PHE A 1 112 ? 4.86909 17.00729 28.39963 1.000 6.94152 432 PHE A CA 1
ATOM 1795 C C . PHE A 1 112 ? 5.71164 17.85176 29.35261 1.000 6.86858 432 PHE A C 1
ATOM 1796 O O . PHE A 1 112 ? 6.94429 17.75307 29.34510 1.000 6.96767 432 PHE A O 1
ATOM 1813 N N . LEU A 1 113 ? 5.04099 18.70045 30.13396 1.000 7.16441 433 LEU A N 1
ATOM 1814 C CA . LEU A 1 113 ? 5.63665 19.87906 30.75257 1.000 7.25924 433 LEU A CA 1
ATOM 1815 C C . LEU A 1 113 ? 5.71032 19.73778 32.26741 1.000 7.18266 433 LEU A C 1
ATOM 1816 O O . LEU A 1 113 ? 4.71349 19.40180 32.91404 1.000 7.82476 433 LEU A O 1
ATOM 1832 N N . PHE A 1 114 ? 6.87746 20.07554 32.82195 1.000 7.45862 434 PHE A N 1
ATOM 1833 C CA . PHE A 1 114 ? 7.15033 19.98926 34.24962 1.000 7.66764 434 PHE A CA 1
ATOM 1834 C C . PHE A 1 114 ? 7.81449 21.27106 34.72775 1.000 8.14268 434 PHE A C 1
ATOM 1835 O O . PHE A 1 114 ? 8.53345 21.93606 33.97230 1.000 8.22579 434 PHE A O 1
ATOM 1852 N N . GLU A 1 115 ? 7.56348 21.62040 35.99022 1.000 9.23926 435 GLU A N 1
ATOM 1853 C CA . GLU A 1 115 ? 8.11873 22.82326 36.59474 1.000 10.31308 435 GLU A CA 1
ATOM 1854 C C . GLU A 1 115 ? 8.69206 22.46162 37.95521 1.000 10.50272 435 GLU A C 1
ATOM 1855 O O . GLU A 1 115 ? 8.03332 21.79774 38.76356 1.000 11.26856 435 GLU A O 1
ATOM 1867 N N . ALA A 1 116 ? 9.91166 22.91828 38.21316 1.000 10.77957 436 ALA A N 1
ATOM 1868 C CA . ALA A 1 116 ? 10.53581 22.67424 39.50273 1.000 12.14000 436 ALA A CA 1
ATOM 1869 C C . ALA A 1 116 ? 9.82524 23.47974 40.57562 1.000 13.92323 436 ALA A C 1
ATOM 1870 O O . ALA A 1 116 ? 9.45185 24.63444 40.36416 1.000 14.50110 436 ALA A O 1
ATOM 1877 N N . THR A 1 117 ? 9.64144 22.86963 41.73890 1.000 15.93290 437 THR A N 1
ATOM 1878 C CA . THR A 1 117 ? 9.04910 23.58096 42.86026 1.000 19.01219 437 THR A CA 1
ATOM 1879 C C . THR A 1 117 ? 10.09413 24.19899 43.77706 1.000 21.34405 437 THR A C 1
ATOM 1880 O O . THR A 1 117 ? 9.72853 24.93879 44.69549 1.000 23.32085 437 THR A O 1
ATOM 1891 N N . ASP A 1 118 ? 11.37452 23.92625 43.53712 1.000 22.37202 438 ASP A N 1
ATOM 1892 C CA . ASP A 1 118 ? 12.44744 24.51842 44.31853 1.000 23.99817 438 ASP A CA 1
ATOM 1893 C C . ASP A 1 118 ? 12.80756 25.87571 43.73671 1.000 24.87658 438 ASP A C 1
ATOM 1894 O O . ASP A 1 118 ? 12.85508 26.05282 42.51650 1.000 25.71472 438 ASP A O 1
ATOM 1903 N N . ALA A 1 119 ? 13.06420 26.83916 44.62180 1.000 25.64335 439 ALA A N 1
ATOM 1904 C CA . ALA A 1 119 ? 13.24974 28.21451 44.17566 1.000 26.64291 439 ALA A CA 1
ATOM 1905 C C . ALA A 1 119 ? 14.53302 28.38757 43.37523 1.000 26.55212 439 ALA A C 1
ATOM 1906 O O . ALA A 1 119 ? 14.61019 29.27649 42.51991 1.000 28.15849 439 ALA A O 1
ATOM 1913 N N . ASP A 1 120 ? 15.53659 27.54468 43.61388 1.000 24.91748 440 ASP A N 1
ATOM 1914 C CA . ASP A 1 120 ? 16.86766 27.74369 43.05422 1.000 24.28215 440 ASP A CA 1
ATOM 1915 C C . ASP A 1 120 ? 17.13513 26.87612 41.82634 1.000 22.41177 440 ASP A C 1
ATOM 1916 O O . ASP A 1 120 ? 18.29058 26.55283 41.54056 1.000 22.87285 440 ASP A O 1
ATOM 1925 N N . ALA A 1 121 ? 16.09781 26.50690 41.06919 1.000 20.24171 441 ALA A N 1
ATOM 1926 C CA . ALA A 1 121 ? 16.29458 25.56419 39.97419 1.000 18.07385 441 ALA A CA 1
ATOM 1927 C C . ALA A 1 121 ? 16.98006 26.17631 38.75936 1.000 16.12774 441 ALA A C 1
ATOM 1928 O O . ALA A 1 121 ? 17.53888 25.42947 37.94631 1.000 15.41824 441 ALA A O 1
ATOM 1935 N N . GLY A 1 122 ? 16.93295 27.49249 38.59688 1.000 17.45485 442 GLY A N 1
ATOM 1936 C CA . GLY A 1 122 ? 17.68155 28.11526 37.51576 1.000 17.39838 442 GLY A CA 1
ATOM 1937 C C . GLY A 1 122 ? 17.25414 27.59720 36.15505 1.000 16.12735 442 GLY A C 1
ATOM 1938 O O . GLY A 1 122 ? 16.06265 27.56087 35.82836 1.000 16.07404 442 GLY A O 1
ATOM 1942 N N . GLN A 1 123 ? 18.24003 27.18457 35.34724 1.000 15.38081 443 GLN A N 1
ATOM 1943 C CA . GLN A 1 123 ? 17.98235 26.74055 33.98098 1.000 15.07403 443 GLN A CA 1
ATOM 1944 C C . GLN A 1 123 ? 17.21285 25.42868 33.92082 1.000 12.70198 443 GLN A C 1
ATOM 1945 O O . GLN A 1 123 ? 16.76670 25.04126 32.83418 1.000 13.31622 443 GLN A O 1
ATOM 1959 N N . PHE A 1 124 ? 17.05717 24.73101 35.04735 1.000 11.16191 444 PHE A N 1
ATOM 1960 C CA . PHE A 1 124 ? 16.26685 23.51069 35.10852 1.000 9.99134 444 PHE A CA 1
ATOM 1961 C C . PHE A 1 124 ? 14.86369 23.74587 35.67064 1.000 9.65094 444 PHE A C 1
ATOM 1962 O O . PHE A 1 124 ? 14.16574 22.78550 35.99829 1.000 9.66227 444 PHE A O 1
ATOM 1979 N N . LYS A 1 125 ? 14.40172 25.00023 35.73165 1.000 9.85032 445 LYS A N 1
ATOM 1980 C CA . LYS A 1 125 ? 13.07340 25.24949 36.28809 1.000 9.91398 445 LYS A CA 1
ATOM 1981 C C . LYS A 1 125 ? 11.96721 24.68374 35.39992 1.000 9.13552 445 LYS A C 1
ATOM 1982 O O . LYS A 1 125 ? 10.96895 24.16833 35.91215 1.000 9.82033 445 LYS A O 1
ATOM 2001 N N . TYR A 1 126 ? 12.10586 24.80704 34.07902 1.000 8.30897 446 TYR A N 1
ATOM 2002 C CA . TYR A 1 126 ? 11.09016 24.36740 33.12603 1.000 8.09353 446 TYR A CA 1
ATOM 2003 C C . TYR A 1 126 ? 11.69967 23.23304 32.31175 1.000 7.66501 446 TYR A C 1
ATOM 2004 O O . TYR A 1 126 ? 12.76301 23.40902 31.71337 1.000 8.09772 446 TYR A O 1
ATOM 2022 N N . VAL A 1 127 ? 11.03367 22.07400 32.30847 1.000 7.27797 447 VAL A N 1
ATOM 2023 C CA . VAL A 1 127 ? 11.55259 20.86274 31.67808 1.000 7.22757 447 VAL A CA 1
ATOM 2024 C C . VAL A 1 127 ? 10.42442 20.21602 30.88591 1.000 6.72886 447 VAL A C 1
ATOM 2025 O O . VAL A 1 127 ? 9.30472 20.07584 31.38794 1.000 7.74818 447 VAL A O 1
ATOM 2038 N N . GLN A 1 128 ? 10.73090 19.79080 29.65833 1.000 6.34040 448 GLN A N 1
ATOM 2039 C CA . GLN A 1 128 ? 9.75244 19.15791 28.78244 1.000 6.37945 448 GLN A CA 1
ATOM 2040 C C . GLN A 1 128 ? 10.31788 17.87146 28.20034 1.000 6.31598 448 GLN A C 1
ATOM 2041 O O . GLN A 1 128 ? 11.50129 17.79704 27.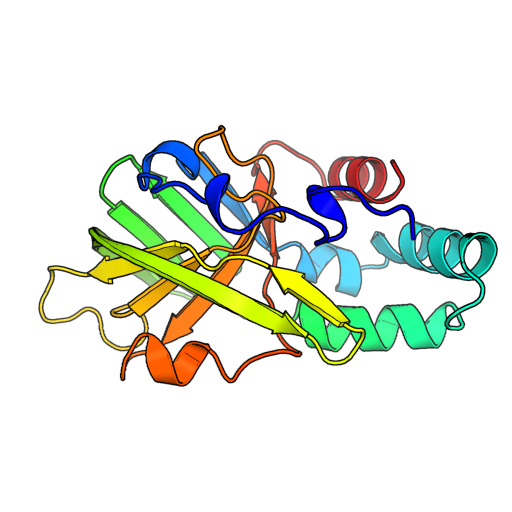87439 1.000 7.02074 448 GLN A O 1
ATOM 2055 N N . PHE A 1 129 ? 9.43476 16.89372 28.01154 1.000 6.16419 449 PHE A N 1
ATOM 2056 C CA . PHE A 1 129 ? 9.77649 15.61256 27.41209 1.000 6.23155 449 PHE A CA 1
ATOM 2057 C C . PHE A 1 129 ? 8.99946 15.39358 26.12094 1.000 6.13443 449 PHE A C 1
ATOM 2058 O O . PHE A 1 129 ? 7.78672 15.64083 26.05745 1.000 7.26731 449 PHE A O 1
ATOM 2075 N N . SER A 1 130 ? 9.68589 14.85842 25.12010 1.000 6.13243 450 SER A N 1
ATOM 2076 C CA A SER A 1 130 ? 9.05170 14.39508 23.89031 0.380 6.73045 450 SER A CA 1
ATOM 2077 C CA B SER A 1 130 ? 9.07443 14.40859 23.88116 0.620 6.17429 450 SER A CA 1
ATOM 2078 C C . SER A 1 130 ? 9.58308 13.00372 23.57940 1.000 6.40962 450 SER A C 1
ATOM 2079 O O . SER A 1 130 ? 10.79755 12.80262 23.47863 1.000 8.16319 450 SER A O 1
ATOM 2092 N N . ASP A 1 131 ? 8.67130 12.03539 23.43155 1.000 6.03876 451 ASP A N 1
ATOM 2093 C CA . ASP A 1 131 ? 9.06507 10.64437 23.22698 1.000 6.32848 451 ASP A CA 1
ATOM 2094 C C . ASP A 1 131 ? 8.25379 9.97257 22.12752 1.000 6.27165 451 ASP A C 1
ATOM 2095 O O . ASP A 1 131 ? 8.20734 8.74005 22.07405 1.000 7.32308 451 ASP A O 1
ATOM 2104 N N . HIS A 1 132 ? 7.61673 10.75037 21.25768 1.000 6.21587 452 HIS A N 1
ATOM 2105 C CA A HIS A 1 132 ? 6.76603 10.26247 20.17474 0.510 6.78321 452 HIS A CA 1
ATOM 2106 C CA B HIS A 1 132 ? 6.76511 10.25491 20.17767 0.490 7.48181 452 HIS A CA 1
ATOM 2107 C C . HIS A 1 132 ? 5.51787 9.53826 20.67171 1.000 7.04628 452 HIS A C 1
ATOM 2108 O O . HIS A 1 132 ? 4.83056 8.88794 19.87816 1.000 8.99126 452 HIS A O 1
ATOM 2131 N N . ASN A 1 133 ? 5.18364 9.69085 21.94926 1.000 6.60303 453 ASN A N 1
ATOM 2132 C CA . ASN A 1 133 ? 3.90959 9.26342 22.50072 1.000 6.78758 453 ASN A CA 1
ATOM 2133 C C . ASN A 1 133 ? 3.08158 10.47229 22.92341 1.000 6.72081 453 ASN A C 1
ATOM 2134 O O . ASN A 1 133 ? 3.58102 11.59957 23.03082 1.000 7.06087 453 ASN A O 1
ATOM 2145 N N . ILE A 1 134 ? 1.78356 10.23036 23.12433 1.000 7.33150 454 ILE A N 1
ATOM 2146 C CA . ILE A 1 134 ? 0.80069 11.29328 23.31079 1.000 8.04770 454 ILE A CA 1
ATOM 2147 C C . ILE A 1 134 ? -0.06994 11.08533 24.53878 1.000 8.06497 454 ILE A C 1
ATOM 2148 O O . ILE A 1 134 ? -0.97683 11.87907 24.77944 1.000 9.04138 454 ILE A O 1
ATOM 2164 N N . ALA A 1 135 ? 0.17185 10.03476 25.31504 1.000 8.44233 455 ALA A N 1
ATOM 2165 C CA . ALA A 1 135 ? -0.68550 9.63748 26.42300 1.000 8.52418 455 ALA A CA 1
ATOM 2166 C C . ALA A 1 135 ? 0.12695 8.70059 27.31196 1.000 8.05301 455 ALA A C 1
ATOM 2167 O O . ALA A 1 135 ? 1.19596 8.22232 26.90406 1.000 7.94744 455 ALA A O 1
ATOM 2174 N N . PRO A 1 136 ? -0.35051 8.40521 28.52168 1.000 8.36719 456 PRO A N 1
ATOM 2175 C CA . PRO A 1 136 ? 0.45014 7.60522 29.46244 1.000 8.36808 456 PRO A CA 1
ATOM 2176 C C . PRO A 1 136 ? 0.96932 6.29971 28.88268 1.000 7.75338 456 PRO A C 1
ATOM 2177 O O . PRO A 1 136 ? 0.21356 5.51283 28.30468 1.000 8.44704 456 PRO A O 1
ATOM 2188 N N . VAL A 1 137 ? 2.26272 6.06428 29.09495 1.000 7.33885 457 VAL A N 1
ATOM 2189 C CA . VAL A 1 137 ? 2.95002 4.80566 28.83001 1.000 7.03220 457 VAL A CA 1
ATOM 2190 C C . VAL A 1 137 ? 4.37230 4.97864 29.35485 1.000 6.72138 457 VAL A C 1
ATOM 2191 O O . VAL A 1 137 ? 4.90639 6.09393 29.35127 1.000 6.87990 457 VAL A O 1
ATOM 2204 N N . LYS A 1 138 ? 5.00088 3.90213 29.81426 1.000 6.89214 458 LYS A N 1
ATOM 2205 C CA . LYS A 1 138 ? 6.37481 4.02932 30.29223 1.000 6.98561 458 LYS A CA 1
ATOM 2206 C C . LYS A 1 138 ? 7.28957 4.42425 29.13883 1.000 6.73390 458 LYS A C 1
ATOM 2207 O O . LYS A 1 138 ? 7.26702 3.80195 28.06673 1.000 7.37018 458 LYS A O 1
ATOM 2226 N N . ALA A 1 139 ? 8.10339 5.45641 29.35393 1.000 7.12969 459 ALA A N 1
ATOM 2227 C CA . ALA A 1 139 ? 9.00749 5.89090 28.30531 1.000 6.89402 459 ALA A CA 1
ATOM 2228 C C . ALA A 1 139 ? 10.12693 4.87751 28.13032 1.000 6.74168 459 ALA A C 1
ATOM 2229 O O . ALA A 1 139 ? 10.64408 4.31268 29.09949 1.000 8.48338 459 ALA A O 1
ATOM 2236 N N . GLU A 1 140 ? 10.52247 4.67715 26.87490 1.000 6.40954 460 GLU A N 1
ATOM 2237 C CA . GLU A 1 140 ? 11.65897 3.82238 26.54025 1.000 6.80447 460 GLU A CA 1
ATOM 2238 C C . GLU A 1 140 ? 12.91106 4.61966 26.18102 1.000 6.23141 460 GLU A C 1
ATOM 2239 O O . GLU A 1 140 ? 14.01769 4.06724 26.16642 1.000 6.71244 460 GLU A O 1
ATOM 2251 N N . HIS A 1 141 ? 12.73723 5.90265 25.90730 1.000 6.60782 461 HIS A N 1
ATOM 2252 C CA . HIS A 1 141 ? 13.76641 6.86660 25.55824 1.000 6.20599 461 HIS A CA 1
ATOM 2253 C C . HIS A 1 141 ? 13.02738 8.18408 25.39213 1.000 6.90583 461 HIS A C 1
ATOM 2254 O O . HIS A 1 141 ? 11.80245 8.19693 25.28504 1.000 8.75582 461 HIS A O 1
ATOM 2267 N N . PHE A 1 142 ? 13.76154 9.29344 25.39044 1.000 6.20668 462 PHE A N 1
ATOM 2268 C CA . PHE A 1 142 ? 13.09289 10.58179 25.25797 1.000 6.28377 462 PHE A CA 1
ATOM 2269 C C . PHE A 1 142 ? 14.07843 11.64519 24.79125 1.000 5.50839 462 PHE A C 1
ATOM 2270 O O . PHE A 1 142 ? 15.29456 11.53010 24.96602 1.000 5.70275 462 PHE A O 1
ATOM 2287 N N . HIS A 1 143 ? 13.50863 12.70733 24.23224 1.000 5.57278 463 HIS A N 1
ATOM 2288 C CA . HIS A 1 143 ? 14.16906 13.99512 24.08795 1.000 5.77683 463 HIS A CA 1
ATOM 2289 C C . HIS A 1 143 ? 13.76238 14.87616 25.25802 1.000 6.30781 463 HIS A C 1
ATOM 2290 O O . HIS A 1 143 ? 12.61039 14.83105 25.71436 1.000 7.43810 463 HIS A O 1
ATOM 2303 N N . ILE A 1 144 ? 14.68836 15.72774 25.70123 1.000 6.94425 464 ILE A N 1
ATOM 2304 C CA . ILE A 1 144 ? 14.39881 16.64570 26.79206 1.000 8.71670 464 ILE A CA 1
ATOM 2305 C C . ILE A 1 144 ? 14.74299 18.06055 26.35579 1.000 8.08365 464 ILE A C 1
ATOM 2306 O O . ILE A 1 144 ? 15.63808 18.28993 25.53705 1.000 10.62124 464 ILE A O 1
ATOM 2322 N N . PHE A 1 145 ? 13.99931 19.00985 26.90772 1.000 7.91676 465 PHE A N 1
ATOM 2323 C CA . PHE A 1 145 ? 14.16749 20.44277 26.68746 1.000 8.47968 465 PHE A CA 1
ATOM 2324 C C . PHE A 1 145 ? 14.12345 21.10311 28.05656 1.000 8.06716 465 PHE A C 1
ATOM 2325 O O . PHE A 1 145 ? 13.30283 20.72402 28.89346 1.000 8.92424 465 PHE A O 1
ATOM 2342 N N 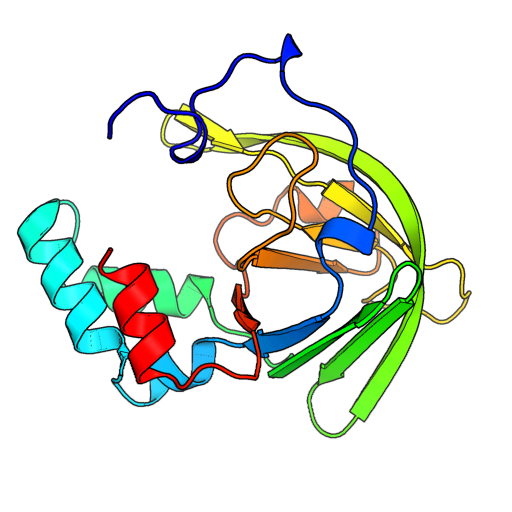. PHE A 1 146 ? 14.99147 22.08384 28.30985 1.000 8.61828 466 PHE A N 1
ATOM 2343 C CA . PHE A 1 146 ? 14.96241 22.72948 29.61669 1.000 8.46941 466 PHE A CA 1
ATOM 2344 C C . PHE A 1 146 ? 15.42703 24.17417 29.50766 1.000 8.57048 466 PHE A C 1
ATOM 2345 O O . PHE A 1 146 ? 16.23823 24.51968 28.63898 1.000 9.12486 466 PHE A O 1
ATOM 2362 N N . GLY A 1 147 ? 14.90733 25.00955 30.40157 1.000 8.64268 467 GLY A N 1
ATOM 2363 C CA . GLY A 1 147 ? 15.38759 26.37324 30.50590 1.000 8.85805 467 GLY A CA 1
ATOM 2364 C C . GLY A 1 147 ? 14.77232 27.05651 31.70612 1.000 9.00177 467 GLY A C 1
ATOM 2365 O O . GLY A 1 147 ? 13.98435 26.47040 32.45315 1.000 9.89256 467 GLY A O 1
ATOM 2369 N N . GLY A 1 148 ? 15.14814 28.32469 31.88165 1.000 9.75431 468 GLY A N 1
ATOM 2370 C CA . GLY A 1 148 ? 14.76630 29.08446 33.05536 1.000 10.51861 468 GLY A CA 1
ATOM 2371 C C . GLY A 1 148 ? 13.79059 30.22081 32.86353 1.000 11.19154 468 GLY A C 1
ATOM 2372 O O . GLY A 1 148 ? 13.60629 31.01351 33.79631 1.000 13.04617 468 GLY A O 1
ATOM 2376 N N . THR A 1 149 ? 13.12821 30.32890 31.71630 1.000 10.49401 469 THR A N 1
ATOM 2377 C CA . THR A 1 149 ? 12.20163 31.42916 31.47828 1.000 10.23154 469 THR A CA 1
ATOM 2378 C C . THR A 1 149 ? 10.74439 30.99500 31.54062 1.000 9.95163 469 THR A C 1
ATOM 2379 O O . THR A 1 149 ? 9.96788 31.53644 32.33773 1.000 10.70570 469 THR A O 1
ATOM 2390 N N . SER A 1 150 ? 10.34642 30.05725 30.69070 1.000 10.05497 470 SER A N 1
ATOM 2391 C CA . SER A 1 150 ? 8.96546 29.59249 30.63484 1.000 9.89789 470 SER A CA 1
ATOM 2392 C C . SER A 1 150 ? 8.92414 28.32935 29.78539 1.000 9.52968 470 SER A C 1
ATOM 2393 O O . SER A 1 150 ? 9.86203 28.02426 29.03763 1.000 9.43765 470 SER A O 1
ATOM 2401 N N . GLN A 1 151 ? 7.81167 27.60664 29.88324 1.000 9.05064 471 GLN A N 1
ATOM 2402 C CA . GLN A 1 151 ? 7.57699 26.52540 28.93884 1.000 8.43715 471 GLN A CA 1
ATOM 2403 C C . GLN A 1 151 ? 7.54490 27.06832 27.51668 1.000 7.88474 471 GLN A C 1
ATOM 2404 O O . GLN A 1 151 ? 8.06386 26.43815 26.58288 1.000 7.67589 471 GLN A O 1
ATOM 2418 N N . GLU A 1 152 ? 6.94686 28.24455 27.33857 1.000 7.90772 472 GLU A N 1
ATOM 2419 C CA . GLU A 1 152 ? 6.69236 28.75311 26.00079 1.000 7.57646 472 GLU A CA 1
ATOM 2420 C C . GLU A 1 152 ? 7.98302 29.03171 25.24120 1.000 7.88315 472 GLU A C 1
ATOM 2421 O O . GLU A 1 152 ? 8.04571 28.83450 24.01999 1.000 8.33612 472 GLU A O 1
ATOM 2433 N N . THR A 1 153 ? 9.02512 29.49482 25.93982 1.000 8.06686 473 THR A N 1
ATOM 2434 C CA . THR A 1 153 ? 10.31847 29.70612 25.29937 1.000 8.60320 473 THR A CA 1
ATOM 2435 C C . THR A 1 153 ? 10.81046 28.42273 24.64215 1.000 8.03885 473 THR A C 1
ATOM 2436 O O . THR A 1 153 ? 11.38624 28.44547 23.54757 1.000 8.83941 473 THR A O 1
ATOM 2447 N N . LEU A 1 154 ? 10.63543 27.29412 25.32227 1.000 7.65077 474 LEU A N 1
ATOM 2448 C CA . LEU A 1 154 ? 11.17152 26.02905 24.83950 1.000 7.87434 474 LEU A CA 1
ATOM 2449 C C . LEU A 1 154 ? 10.43463 25.51412 23.61072 1.000 7.93017 474 LEU A C 1
ATOM 2450 O O . LEU A 1 154 ? 11.00052 24.71119 22.85745 1.000 8.61826 474 LEU A O 1
ATOM 2466 N N . PHE A 1 155 ? 9.18975 25.95910 23.38612 1.000 7.96096 475 PHE A N 1
ATOM 2467 C CA . PHE A 1 155 ? 8.44448 25.53420 22.20591 1.000 8.70831 475 PHE A CA 1
ATOM 2468 C C . PHE A 1 155 ? 9.11284 25.98675 20.91815 1.000 10.42149 475 PHE A C 1
ATOM 2469 O O . PHE A 1 155 ? 8.79589 25.45121 19.84976 1.000 12.54143 475 PHE A O 1
ATOM 2486 N N A GLU A 1 156 ? 10.01840 26.95972 20.97918 0.500 10.49870 476 GLU A N 1
ATOM 2487 N N B GLU A 1 156 ? 10.01762 26.96430 20.99644 0.500 10.36598 476 GLU A N 1
ATOM 2488 C CA A GLU A 1 156 ? 10.68075 27.42454 19.76764 0.500 11.61659 476 GLU A CA 1
ATOM 2489 C CA B GLU A 1 156 ? 10.69981 27.50283 19.82812 0.500 11.42080 476 GLU A CA 1
ATOM 2490 C C A GLU A 1 156 ? 11.81445 26.51618 19.32936 0.500 12.05487 476 GLU A C 1
ATOM 2491 C C B GLU A 1 156 ? 11.94358 26.70076 19.43456 0.500 12.17940 476 GLU A C 1
ATOM 2492 O O A GLU A 1 156 ? 12.18017 26.53110 18.14660 0.500 12.75824 476 GLU A O 1
ATOM 2493 O O B GLU A 1 156 ? 12.54841 27.00072 18.39800 0.500 12.56866 476 GLU A O 1
ATOM 2516 N N . GLU A 1 157 ? 12.36675 25.72299 20.24219 1.000 11.84461 477 GLU A N 1
ATOM 2517 C CA . GLU A 1 157 ? 13.54102 24.90786 19.93508 1.000 11.63971 477 GLU A CA 1
ATOM 2518 C C . GLU A 1 157 ? 13.10121 23.66573 19.17612 1.000 11.35012 477 GLU A C 1
ATOM 2519 O O . GLU A 1 157 ? 12.43515 22.78490 19.73606 1.000 13.10241 477 GLU A O 1
ATOM 2531 N N A MET A 1 158 ? 13.50837 23.57638 17.91050 0.500 10.94759 478 MET A N 1
ATOM 2532 N N B MET A 1 158 ? 13.48707 23.59819 17.89872 0.500 11.65058 478 MET A N 1
ATOM 2533 C CA A MET A 1 158 ? 13.12369 22.47927 17.03937 0.500 11.28422 478 MET A CA 1
ATOM 2534 C CA B MET A 1 158 ? 13.12458 22.51680 16.99100 0.500 12.57616 478 MET A CA 1
ATOM 2535 C C A MET A 1 158 ? 14.28578 21.64777 16.52514 0.500 10.82131 478 MET A C 1
ATOM 2536 C C B MET A 1 158 ? 14.29001 21.62200 16.60167 0.500 11.54135 478 MET A C 1
ATOM 2537 O O A MET A 1 158 ? 14.04336 20.55690 15.99505 0.500 11.03271 478 MET A O 1
ATOM 2538 O O B MET A 1 158 ? 14.06375 20.46043 16.25387 0.500 12.03098 478 MET A O 1
ATOM 2565 N N . ASP A 1 159 ? 15.52295 22.13202 16.62063 1.000 10.89095 479 ASP A N 1
ATOM 2566 C CA . ASP A 1 159 ? 16.63580 21.44058 15.98812 1.000 11.74516 479 ASP A CA 1
ATOM 2567 C C . ASP A 1 159 ? 17.62290 20.78708 16.94818 1.000 9.79969 479 ASP A C 1
ATOM 2568 O O . ASP A 1 159 ? 18.40284 19.93445 16.50345 1.000 10.34446 479 ASP A O 1
ATOM 2577 N N . ASN A 1 160 ? 17.58163 21.12302 18.23702 1.000 9.03199 480 ASN A N 1
ATOM 2578 C CA . ASN A 1 160 ? 18.38819 20.46747 19.26004 1.000 8.62484 480 ASN A CA 1
ATOM 2579 C C . ASN A 1 160 ? 17.44442 19.79629 20.24330 1.000 8.85718 480 ASN A C 1
ATOM 2580 O O . ASN A 1 160 ? 16.59975 20.46014 20.86298 1.000 10.72200 480 ASN A O 1
ATOM 2591 N N . TRP A 1 161 ? 17.57855 18.48350 20.35880 1.000 7.48295 481 TRP A N 1
ATOM 2592 C CA . TRP A 1 161 ? 16.68644 17.64703 21.16311 1.000 7.67003 481 TRP A CA 1
ATOM 2593 C C . TRP A 1 161 ? 17.53559 16.56731 21.82374 1.000 6.90289 481 TRP A C 1
ATOM 2594 O O . TRP A 1 161 ? 17.52686 15.40144 21.40821 1.000 7.15989 481 TRP A O 1
ATOM 2615 N N . PRO A 1 162 ? 18.30776 16.93786 22.85095 1.000 7.02725 482 PRO A N 1
ATOM 2616 C CA . PRO A 1 162 ? 19.15090 15.95629 23.54452 1.000 7.05512 482 PRO A CA 1
ATOM 2617 C C . PRO A 1 162 ? 18.34492 14.71962 23.91883 1.000 5.92356 482 PRO A C 1
ATOM 2618 O O . PRO A 1 162 ? 17.21161 14.81822 24.38436 1.000 6.50444 482 PRO A O 1
ATOM 2629 N N . THR A 1 163 ? 18.94673 13.54861 23.69957 1.000 5.26780 483 THR A N 1
ATOM 2630 C CA . THR A 1 163 ? 18.23066 12.28910 23.67713 1.000 5.31217 483 THR A CA 1
ATOM 2631 C C . THR A 1 163 ? 18.85081 11.29351 24.64159 1.000 5.07980 483 THR A C 1
ATOM 2632 O O . THR A 1 163 ? 20.07977 11.16885 24.73027 1.000 5.62303 483 THR A O 1
ATOM 2643 N N . TYR A 1 164 ? 17.97683 10.56648 25.34174 1.000 5.13527 484 TYR A N 1
ATOM 2644 C CA . TYR A 1 164 ? 18.35137 9.74738 26.48319 1.000 5.08811 484 TYR A CA 1
ATOM 2645 C C . TYR A 1 164 ? 17.74124 8.35932 26.38009 1.000 5.08943 484 TYR A C 1
ATOM 2646 O O . TYR A 1 164 ? 16.55808 8.21637 26.05154 1.000 5.59304 484 TYR A O 1
ATOM 2664 N N . TYR A 1 165 ? 18.55899 7.35270 26.68977 1.000 5.08629 485 TYR A N 1
ATOM 2665 C CA . TYR A 1 165 ? 18.16083 5.95341 26.74217 1.000 5.39863 485 TYR A CA 1
ATOM 2666 C C . TYR A 1 165 ? 18.55642 5.37894 28.09929 1.000 5.66483 485 TYR A C 1
ATOM 2667 O O . TYR A 1 165 ? 19.36209 5.96979 28.82833 1.000 5.78353 485 TYR A O 1
ATOM 2685 N N . PRO A 1 166 ? 18.04085 4.20073 28.45918 1.000 5.96490 486 PRO A N 1
ATOM 2686 C CA . PRO A 1 166 ? 18.35622 3.64486 29.78393 1.000 6.63137 486 PRO A CA 1
ATOM 2687 C C . PRO A 1 166 ? 19.85035 3.39370 29.95919 1.000 6.59905 486 PRO A C 1
ATOM 2688 O O . PRO A 1 166 ? 20.54819 2.96689 29.03550 1.000 6.89246 486 PRO A O 1
ATOM 2699 N N . ASP A 1 167 ? 20.32743 3.61068 31.19032 1.000 7.40322 487 ASP A N 1
ATOM 2700 C CA . ASP A 1 167 ? 21.74003 3.41101 31.51490 1.000 8.26923 487 ASP A CA 1
ATOM 2701 C C . ASP A 1 167 ? 22.20155 1.97241 31.34817 1.000 8.62444 487 ASP A C 1
ATOM 2702 O O . ASP A 1 167 ? 23.40208 1.74047 31.15987 1.000 10.14541 487 ASP A O 1
ATOM 2711 N N . ASN A 1 168 ? 21.29531 1.00708 31.42401 1.000 8.53572 488 ASN A N 1
ATOM 2712 C CA A ASN A 1 168 ? 21.67170 -0.39802 31.34814 0.500 9.33767 488 ASN A CA 1
ATOM 2713 C CA B ASN A 1 168 ? 21.68798 -0.39343 31.35269 0.500 9.26847 488 ASN A CA 1
ATOM 2714 C C . ASN A 1 168 ? 21.96364 -0.86300 29.92909 1.000 9.09159 488 ASN A C 1
ATOM 2715 O O . ASN A 1 168 ? 22.38491 -2.01167 29.75308 1.000 10.81742 488 ASN A O 1
ATOM 2734 N N . LEU A 1 169 ? 21.76172 -0.00713 28.92521 1.000 8.20935 489 LEU A N 1
ATOM 2735 C CA . LEU A 1 169 ? 22.07071 -0.34886 27.54477 1.000 7.85049 489 LEU A CA 1
ATOM 2736 C C . LEU A 1 169 ? 23.48106 0.09308 27.17102 1.000 7.96089 489 LEU A C 1
ATOM 2737 O O . LEU A 1 169 ? 23.92771 1.18697 27.53548 1.000 8.81926 489 LEU A O 1
ATOM 2753 N N . SER A 1 170 ? 24.15125 -0.73675 26.38176 1.000 8.05361 490 SER A N 1
ATOM 2754 C CA . SER A 1 170 ? 25.35991 -0.31465 25.70011 1.000 8.23952 490 SER A CA 1
ATOM 2755 C C . SER A 1 170 ? 25.00221 0.61091 24.53572 1.000 7.83220 490 SER A C 1
ATOM 2756 O O . SER A 1 170 ? 23.87561 0.62194 24.04115 1.000 7.90545 490 SER A O 1
ATOM 2764 N N . GLY A 1 171 ? 26.01122 1.33540 24.03967 1.000 8.25864 491 GLY A N 1
ATOM 2765 C CA . GLY A 1 171 ? 25.82776 2.08960 22.81122 1.000 8.48941 491 GLY A CA 1
ATOM 2766 C C . GLY A 1 171 ? 25.37539 1.21884 21.65505 1.000 8.18046 491 GLY A C 1
ATOM 2767 O O . GLY A 1 171 ? 24.53791 1.63068 20.84959 1.000 8.10292 491 GLY A O 1
ATOM 2771 N N . GLN A 1 172 ? 25.92936 0.00566 21.55196 1.000 8.25650 492 GLN A N 1
ATOM 2772 C CA . GLN A 1 172 ? 25.51039 -0.91821 20.50051 1.000 8.49474 492 GLN A CA 1
ATOM 2773 C C . GLN A 1 172 ? 24.02514 -1.25580 20.60029 1.000 8.20232 492 GLN A C 1
ATOM 2774 O O . GLN A 1 172 ? 23.33937 -1.33146 19.57654 1.000 8.72283 492 GLN A O 1
ATOM 2788 N N . GLU A 1 173 ? 23.51746 -1.48941 21.81813 1.000 8.32131 493 GLU A N 1
ATOM 2789 C CA . GLU A 1 173 ? 22.09332 -1.77842 21.98538 1.000 8.31410 493 GLU A CA 1
ATOM 2790 C C . GLU A 1 173 ? 21.23603 -0.57582 21.61545 1.000 7.75458 493 GLU A C 1
ATOM 2791 O O . GLU A 1 173 ? 20.14435 -0.74287 21.06351 1.000 8.42364 493 GLU A O 1
ATOM 2803 N N . ILE A 1 174 ? 21.69013 0.64062 21.93868 1.000 7.55746 494 ILE A N 1
ATOM 2804 C CA . ILE A 1 174 ? 20.94465 1.82366 21.52435 1.000 7.13380 494 ILE A CA 1
ATOM 2805 C C . ILE A 1 174 ? 20.88134 1.88568 20.00356 1.000 7.18240 494 ILE A C 1
ATOM 2806 O O . ILE A 1 174 ? 19.82631 2.16086 19.42277 1.000 7.63875 494 ILE A O 1
ATOM 2822 N N . ALA A 1 175 ? 22.01142 1.61889 19.34024 1.000 7.71342 495 ALA A N 1
ATOM 2823 C CA . ALA A 1 175 ? 22.02670 1.59921 17.88236 1.000 8.05131 495 ALA A CA 1
ATOM 2824 C C . ALA A 1 175 ? 21.03769 0.57070 17.34725 1.000 8.66728 495 ALA A C 1
ATOM 2825 O O . ALA A 1 175 ? 20.31232 0.84532 16.38623 1.000 9.25655 495 ALA A O 1
ATOM 2832 N N . GLN A 1 176 ? 20.99049 -0.61917 17.95476 1.000 8.42985 496 GLN A N 1
ATOM 2833 C CA . GLN A 1 176 ? 20.00590 -1.61863 17.54294 1.000 8.71183 496 GLN A CA 1
ATOM 2834 C C . GLN A 1 176 ? 18.58675 -1.07464 17.62397 1.000 8.90494 496 GLN A C 1
ATOM 2835 O O . GLN A 1 176 ? 17.77377 -1.28314 16.71256 1.000 10.07027 496 GLN A O 1
ATOM 2849 N N . GLU A 1 177 ? 18.24857 -0.43030 18.73929 1.000 8.48966 497 GLU A N 1
ATOM 2850 C CA . GLU A 1 177 ? 16.89433 0.08750 18.89230 1.000 8.62699 497 GLU A CA 1
ATOM 2851 C C . GLU A 1 177 ? 16.58780 1.12848 17.81969 1.000 9.59804 497 GLU A C 1
ATOM 2852 O O . GLU A 1 177 ? 15.47840 1.16514 17.27185 1.000 11.22681 497 GLU A O 1
ATOM 2864 N N . MET A 1 178 ? 17.57911 1.95672 17.48087 1.000 10.05907 498 MET A N 1
ATOM 2865 C CA . MET A 1 178 ? 17.39485 2.95603 16.43367 1.000 11.25431 498 MET A CA 1
ATOM 2866 C C . MET A 1 178 ? 17.26535 2.32360 15.05218 1.000 13.77115 498 MET A C 1
ATOM 2867 O O . MET A 1 178 ? 16.55276 2.86156 14.19686 1.000 15.56664 498 MET A O 1
ATOM 2881 N N . LEU A 1 179 ? 17.95781 1.20199 14.80927 1.000 15.00199 499 LEU A N 1
ATOM 2882 C CA . LEU A 1 179 ? 17.86799 0.49312 13.53534 1.000 17.50261 499 LEU A CA 1
ATOM 2883 C C . LEU A 1 179 ? 16.54334 -0.24104 13.37972 1.000 19.49320 499 LEU A C 1
ATOM 2884 O O . LEU A 1 179 ? 16.16794 -0.58467 12.25272 1.000 21.15959 499 LEU A O 1
ATOM 2900 N N . ALA A 1 180 ? 15.84681 -0.50307 14.48318 1.000 20.42631 500 ALA A N 1
ATOM 2901 C CA . ALA A 1 180 ? 14.54080 -1.14272 14.45627 1.000 22.81393 500 ALA A CA 1
ATOM 2902 C C . ALA A 1 180 ? 13.47704 -0.08651 14.18631 1.000 25.00960 500 ALA A C 1
ATOM 2903 O O . ALA A 1 180 ? 12.30988 -0.41081 13.98681 1.000 26.48541 500 ALA A O 1
#

Organism: Streptococcus pneumoniae (strain ATCC BAA-255 / R6) (NCBI:txid171101)

InterPro domains:
  IPR006127 Periplasmic solute binding protein, ZnuA-like [PF01297] (31-305)
  IPR006128 Adhesion lipoprotein PsaA-like [PR00690] (28-46)
  IPR006128 Adhesion lipoprotein PsaA-like [PR00690] (59-72)
  IPR006128 Adhesion lipoprotein PsaA-like [PR00690] (72-89)
  IPR006128 Adhesion lipoprotein PsaA-like [PR00690] (193-214)
  IPR006128 Adhesion lipoprotein PsaA-like [PR00690] (246-264)
  IPR006129 Adhesin B [PR00691] (28-49)
  IPR006129 Adhesin B [PR00691] (53-71)
  IPR006129 Adhesin B [PR00691] (72-91)
  IPR006129 Adhesin B [PR00691] (137-156)
  IPR006129 Adhesin B [PR00691] (193-210)
  IPR006129 Adhesin B [PR00691] (242-259)
  IPR006129 Adhesin B [PR00691] (286-304)
  IPR012674 Calycin [G3DSA:2.40.128.20] (313-501)
  IPR012674 Calycin [SSF50814] (320-501)
  IPR015304 ZinT domain [PF09223] (322-501)
  IPR050492 Bacterial metal-binding protein 9 [PTHR42953] (1-310)

Sequence (180 aa):
DTKTVQNGYFEDAAVKDRTLSDYAGNWQSVYPFLEDGTFDQVFDYKAKLTGKMTQAEYKAYYTKGYQTDDVTKINITDNNTMEFVQGGQSKKYTYKYVGKKILTYKKGNRGVRRFLFEATDADAGQFKYVQFSSDHHNIAPVKAEHFHIFFGGTSQETLFEEEMMDNWPTYYPDNNLSGQEIAQEMLA

Foldseek 3Di:
DDQDLLVQHDDPVPFAAEFQQLAAAKKFWLLVCLVVCVQLVVLCLVCVPPVPDHSVRVSVLVNQAADDQFGIWHTHRFKIWTCGDPDIDMFGKDWDAKDWAADPVGGIWMWTWIAGPDPPCAFAGIKIWTQSDRYDDRGQKTFMFTGHDDNVVRSPDDRYTHMIGHPVDDSNVVSVVSSD

Solvent-accessible surface area: 9552 Å² total; per-residue (Å²): 126,97,150,64,62,102,46,7,62,21,132,86,86,48,11,119,76,3,81,7,28,14,0,43,29,92,9,19,4,0,33,59,40,5,106,97,26,28,0,49,92,1,3,46,91,49,18,163,120,57,63,119,61,77,68,76,92,19,67,66,97,34,48,130,0,14,77,18,93,0,66,92,0,39,7,65,99,79,19,0,43,1,38,57,62,92,106,63,84,125,23,46,13,105,66,60,16,77,84,49,15,90,64,204,169,46,35,55,12,5,4,0,12,1,41,5,80,53,115,112,3,48,91,6,72,29,0,0,0,8,11,107,30,14,29,82,75,135,12,128,64,2,37,0,13,48,13,47,103,30,14,112,68,16,31,144,73,57,75,44,30,10,5,0,11,30,55,126,26,53,6,129,69,0,1,116,83,34,53,121

Radius of gyration: 16.17 Å; Cα contacts (8 Å, |Δi|>4): 358; chains: 1; bounding box: 41×33×44 Å

Nearest PDB structures (foldseek):
  7jjb-assembly1_A  TM=1.004E+00  e=2.790E-39  Streptococcus pneumoniae R6
  7jj9-assembly1_A  TM=9.694E-01  e=1.995E-37  Streptococcus pneumoniae R6
  6lm2-assembly1_A  TM=9.704E-01  e=1.567E-25  Escherichia coli 'BL21-Gold(DE3)pLysS AG'
  1txl-assembly1_A  TM=9.749E-01  e=3.065E-25  Escherichia coli
  4aw8-assembly1_A  TM=9.755E-01  e=4.419E-25  Salmonella enterica subsp. enterica serovar 4,[5],12:i:- str. CVM23701